Protein AF-X1CXN9-F1 (afdb_monomer_lite)

pLDDT: mean 95.53, std 4.29, range [67.31, 98.75]

Secondary structure (DSSP, 8-state):
--SS-HHHHHHHH-PPP--EEEEEE---EEESS--GGGSSEEE--SSGGG---EEE-EEEGGGSHHHHHHHH-SSHHHHHHHHHS-EEEEETTS-EEETTTTT-HHHHHHHHTTTTSPEEEE-TT--EEEE-----TTTS--S--HHHHHHHHHH-S------SS-IIIIIHHIIIIIHHHH----SEEEEEE-HHHHHHHTTPPPP-TTSPPPGGGTS--HHHHHHHHHHHHHHHHHHHHTTPEEEEEEE--TT--HHHHHHHHHHHHHTT-EEEEE-HHHHGGGG-

InterPro domains:
  IPR000559 Formate-tetrahydrofolate ligase, FTHFS [PF01268] (11-288)
  IPR027417 P-loop containing nucleoside triphosphate hydrolase [G3DSA:3.40.50.300] (107-288)
  IPR027417 P-loop containing nucleoside triphosphate hydrolase [SSF52540] (11-288)

Radius of gyration: 24.61 Å; chains: 1; bounding box: 61×43×67 Å

Organism: NCBI:txid412755

Sequence (288 aa):
ERNYNDEQLARLTKMRRLDIDPTRVEMGWIMDFCAQSLRNIIIGMGGRMDGFTMQSKFAIAVSSELMAMLSIVRDLADMRERMNNITVAFDKRGNPVTTGDLEVGGAMTAWMRNTINPTLMCTVEYQPVMVHAGPFANIAVGQSSIIADRIGLKMFDYHVTESGFGADIGFEKFWNVKCRYSGLKPHVSVLTTTIRALKMHGGGPKVVAGLPLPDSYAKEDLGLLEKGIPNMVHHINIIRTSGIKPVVCINSFHTDTKDEIAMVRKAAEAAGARCAVSTHWADGGDGA

Foldseek 3Di:
DLPDDPVRCCVPPVADDQQFDLAWFPDAAEDQDPDPVQQWDWFQPDDSVRDDTHIGGYDYPLQDVLLLQLAQAPDLVSQLVVLQAQFGGAHPVGHTDGVVSVVCSVVVSVVCVVLSDWDWDADPVRHIDTDHGAHDQPNHQAWGHLNRVVVDVVPDPDDDTFGPDACVGNVCSCLPPRCVSNVDDDQADEGEDELLQLLVQLVDDDDDPPDDDDVSSLADDPNSNVSSLVVVLVSCVSCVVSVHAYEYEHADDPSQDPVSQVVSQVSCVVSVHHYDYFPCVPVNPVRD

Structure (mmCIF, N/CA/C/O backbone):
data_AF-X1CXN9-F1
#
_entry.id   AF-X1CXN9-F1
#
loop_
_atom_site.group_PDB
_atom_site.id
_atom_site.type_symbol
_atom_site.label_atom_id
_atom_site.label_alt_id
_atom_site.label_comp_id
_atom_site.label_asym_id
_atom_site.label_entity_id
_atom_site.label_seq_id
_atom_site.pdbx_PDB_ins_code
_atom_site.Cartn_x
_atom_site.Cartn_y
_atom_site.Cartn_z
_atom_site.occupancy
_atom_site.B_iso_or_equiv
_atom_site.auth_seq_id
_atom_site.auth_comp_id
_atom_site.auth_asym_id
_atom_site.auth_atom_id
_atom_site.pdbx_PDB_model_num
ATOM 1 N N . GLU A 1 1 ? 23.105 4.645 -25.831 1.00 67.31 1 GLU A N 1
ATOM 2 C CA . GLU A 1 1 ? 24.525 4.847 -25.448 1.00 67.31 1 GLU A CA 1
ATOM 3 C C . GLU A 1 1 ? 25.277 5.612 -26.542 1.00 67.31 1 GLU A C 1
ATOM 5 O O . GLU A 1 1 ? 24.774 5.656 -27.657 1.00 67.31 1 GLU A O 1
ATOM 10 N N . ARG A 1 2 ? 26.427 6.243 -26.243 1.00 73.94 2 ARG A N 1
ATOM 11 C CA . ARG A 1 2 ? 27.292 6.936 -27.236 1.00 73.94 2 ARG A CA 1
ATOM 12 C C . ARG A 1 2 ? 28.422 6.053 -27.790 1.00 73.94 2 ARG A C 1
ATOM 14 O O . ARG A 1 2 ? 29.226 6.512 -28.603 1.00 73.94 2 ARG A O 1
ATOM 21 N N . ASN A 1 3 ? 28.501 4.816 -27.309 1.00 76.62 3 ASN A N 1
ATOM 22 C CA . ASN A 1 3 ? 29.653 3.937 -27.492 1.00 76.62 3 ASN A CA 1
ATOM 23 C C . ASN A 1 3 ? 29.710 3.336 -28.898 1.00 76.62 3 ASN A C 1
ATOM 25 O O . ASN A 1 3 ? 30.797 3.194 -29.453 1.00 76.62 3 ASN A O 1
ATOM 29 N N . TYR A 1 4 ? 28.547 3.056 -29.487 1.00 80.19 4 TYR A N 1
ATOM 30 C CA . TYR A 1 4 ? 28.417 2.466 -30.815 1.00 80.19 4 TYR A CA 1
ATOM 31 C C . TYR A 1 4 ? 27.623 3.394 -31.730 1.00 80.19 4 TYR A C 1
ATOM 33 O O . TYR A 1 4 ? 26.666 4.036 -31.294 1.00 80.19 4 TYR A O 1
ATOM 41 N N . ASN A 1 5 ? 28.025 3.468 -32.999 1.00 83.19 5 ASN A N 1
ATOM 42 C CA . ASN A 1 5 ? 27.171 4.046 -34.034 1.00 83.19 5 ASN A CA 1
ATOM 43 C C . ASN A 1 5 ? 26.103 3.025 -34.476 1.00 83.19 5 ASN A C 1
ATOM 45 O O . ASN A 1 5 ? 26.175 1.845 -34.122 1.00 83.19 5 ASN A O 1
ATOM 49 N N . ASP A 1 6 ? 25.110 3.475 -35.246 1.00 82.62 6 ASP A N 1
ATOM 50 C CA . ASP A 1 6 ? 23.983 2.621 -35.639 1.00 82.62 6 ASP A CA 1
ATOM 51 C C . ASP A 1 6 ? 24.437 1.402 -36.469 1.00 82.62 6 ASP A C 1
ATOM 53 O O . ASP A 1 6 ? 23.942 0.298 -36.253 1.00 82.62 6 ASP A O 1
ATOM 57 N N . GLU A 1 7 ? 25.434 1.560 -37.349 1.00 85.94 7 GLU A N 1
ATOM 58 C CA . GLU A 1 7 ? 26.003 0.453 -38.138 1.00 85.94 7 GLU A CA 1
ATOM 59 C C . GLU A 1 7 ? 26.666 -0.615 -37.254 1.00 85.94 7 GLU A C 1
ATOM 61 O O . GLU A 1 7 ? 26.466 -1.817 -37.444 1.00 85.94 7 GLU A O 1
ATOM 66 N N . GLN A 1 8 ? 27.454 -0.187 -36.265 1.00 85.25 8 GLN A N 1
ATOM 67 C CA . GLN A 1 8 ? 28.115 -1.073 -35.312 1.00 85.25 8 GLN A CA 1
ATOM 68 C C . GLN A 1 8 ? 27.094 -1.795 -34.440 1.00 85.25 8 GLN A C 1
ATOM 70 O O . GLN A 1 8 ? 27.214 -3.007 -34.263 1.00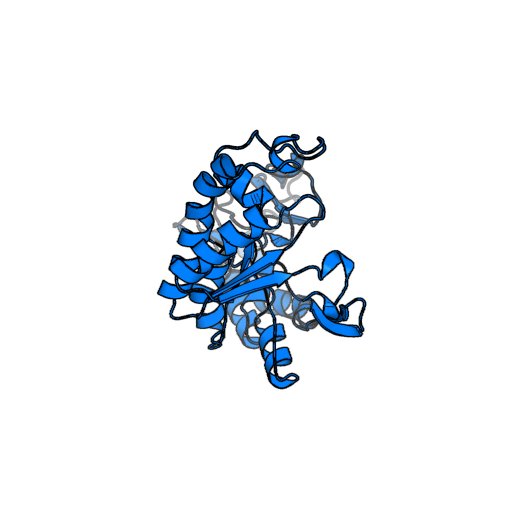 85.25 8 GLN A O 1
ATOM 75 N N . LEU A 1 9 ? 26.091 -1.078 -33.928 1.00 83.31 9 LEU A N 1
ATOM 76 C CA . LEU A 1 9 ? 25.037 -1.661 -33.105 1.00 83.31 9 LEU A CA 1
ATOM 77 C C . LEU A 1 9 ? 24.243 -2.704 -33.904 1.00 83.31 9 LEU A C 1
ATOM 79 O O . LEU A 1 9 ? 24.099 -3.837 -33.449 1.00 83.31 9 LEU A O 1
ATOM 83 N N . ALA A 1 10 ? 23.833 -2.368 -35.132 1.00 84.44 10 ALA A N 1
ATOM 84 C CA . ALA A 1 10 ? 23.132 -3.285 -36.029 1.00 84.44 10 ALA A CA 1
ATOM 85 C C . ALA A 1 10 ? 23.954 -4.551 -36.322 1.00 84.44 10 ALA A C 1
ATOM 87 O O . ALA A 1 10 ? 23.413 -5.657 -36.313 1.00 84.44 10 ALA A O 1
ATOM 88 N N . ARG A 1 11 ? 25.271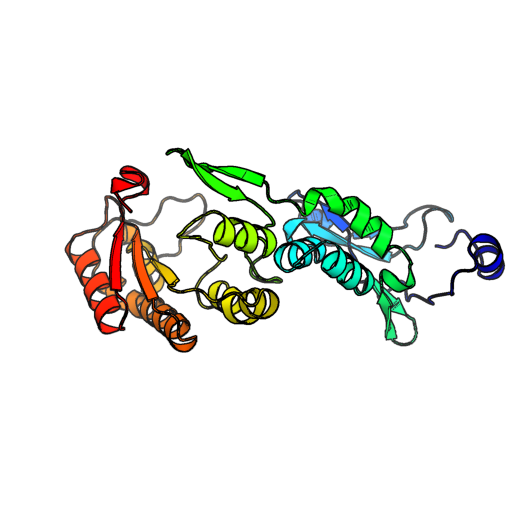 -4.415 -36.526 1.00 87.81 11 ARG A N 1
ATOM 89 C CA . ARG A 1 11 ? 26.170 -5.556 -36.748 1.00 87.81 11 ARG A CA 1
ATOM 90 C C . ARG A 1 11 ? 26.324 -6.443 -35.508 1.00 87.81 11 ARG A C 1
ATOM 92 O O . ARG A 1 11 ? 26.399 -7.660 -35.657 1.00 87.81 11 ARG A O 1
ATOM 99 N N . LEU A 1 12 ? 26.428 -5.848 -34.318 1.00 86.00 12 LEU A N 1
ATOM 100 C CA . LEU A 1 12 ? 26.708 -6.566 -33.069 1.00 86.00 12 LEU A CA 1
ATOM 101 C C . LEU A 1 12 ? 25.475 -7.270 -32.503 1.00 86.00 12 LEU A C 1
ATOM 103 O O . LEU A 1 12 ? 25.571 -8.425 -32.098 1.00 86.00 12 LEU A O 1
ATOM 107 N N . THR A 1 13 ? 24.335 -6.582 -32.459 1.00 82.56 13 THR A N 1
ATOM 108 C CA . THR A 1 13 ? 23.149 -7.069 -31.739 1.00 82.56 13 THR A CA 1
ATOM 109 C C . THR A 1 13 ? 22.037 -7.526 -32.672 1.00 82.56 13 THR A C 1
ATOM 111 O O . THR A 1 13 ? 21.205 -8.330 -32.266 1.00 82.56 13 THR A O 1
ATOM 114 N N . LYS A 1 14 ? 22.006 -7.025 -33.918 1.00 83.56 14 LYS A N 1
ATOM 115 C CA . LYS A 1 14 ? 20.875 -7.163 -34.857 1.00 83.56 14 LYS A CA 1
ATOM 116 C C . LYS A 1 14 ? 19.539 -6.647 -34.299 1.00 83.56 14 LYS A C 1
ATOM 118 O O . LYS A 1 14 ? 18.490 -6.932 -34.872 1.00 83.56 14 LYS A O 1
ATOM 123 N N . MET A 1 15 ? 19.567 -5.887 -33.204 1.00 81.31 15 MET A N 1
ATOM 124 C CA . MET A 1 15 ? 18.368 -5.342 -32.573 1.00 81.31 15 MET A CA 1
ATOM 125 C C . MET A 1 15 ? 17.845 -4.133 -33.346 1.00 81.31 15 MET A C 1
ATOM 127 O O . MET A 1 15 ? 18.597 -3.384 -33.976 1.00 81.31 15 MET A O 1
ATOM 131 N N . ARG A 1 16 ? 16.534 -3.909 -33.250 1.00 84.88 16 ARG A N 1
ATOM 132 C CA . ARG A 1 16 ? 15.880 -2.724 -33.808 1.00 84.88 16 ARG A CA 1
ATOM 133 C C . ARG A 1 16 ? 16.397 -1.454 -33.124 1.00 84.88 16 ARG A C 1
ATOM 135 O O . ARG A 1 16 ? 16.457 -1.375 -31.899 1.00 84.88 16 ARG A O 1
ATOM 142 N N . ARG A 1 17 ? 16.681 -0.412 -33.909 1.00 87.38 17 ARG A N 1
ATOM 143 C CA . ARG A 1 17 ? 16.965 0.930 -33.383 1.00 87.38 17 ARG A CA 1
ATOM 144 C C . ARG A 1 17 ? 15.682 1.565 -32.830 1.00 87.38 17 ARG A C 1
ATOM 146 O O . ARG A 1 17 ? 14.697 1.675 -33.548 1.00 87.38 17 ARG A O 1
ATOM 153 N N . LEU A 1 18 ? 15.700 1.978 -31.559 1.00 90.19 18 LEU A N 1
ATOM 154 C CA . LEU A 1 18 ? 14.504 2.464 -30.839 1.00 90.19 18 LEU A CA 1
ATOM 155 C C . LEU A 1 18 ? 14.335 3.993 -30.788 1.00 90.19 18 LEU A C 1
ATOM 157 O O . LEU A 1 18 ? 13.394 4.468 -30.172 1.00 90.19 18 LEU A O 1
ATOM 161 N N . ASP A 1 19 ? 15.270 4.766 -31.350 1.00 90.81 19 ASP A N 1
ATOM 162 C CA . ASP A 1 19 ? 15.235 6.241 -31.419 1.00 90.81 19 ASP A CA 1
ATOM 163 C C . ASP A 1 19 ? 14.733 6.987 -30.166 1.00 90.81 19 ASP A C 1
ATOM 165 O O . ASP A 1 19 ? 14.093 8.033 -30.272 1.00 90.81 19 ASP A O 1
ATOM 169 N N . ILE A 1 20 ? 15.084 6.474 -28.979 1.00 93.25 20 ILE A N 1
ATOM 170 C CA . ILE A 1 20 ? 14.750 7.068 -27.676 1.00 93.25 20 ILE A CA 1
ATOM 171 C C . ILE A 1 20 ? 15.173 8.541 -27.628 1.00 93.25 20 ILE A C 1
ATOM 173 O O . ILE A 1 20 ? 16.312 8.887 -27.968 1.00 93.25 20 ILE A O 1
ATOM 177 N N . ASP A 1 21 ? 14.260 9.396 -27.171 1.00 92.44 21 ASP A N 1
ATOM 178 C CA . ASP A 1 21 ? 14.563 10.776 -26.820 1.00 92.44 21 ASP A CA 1
ATOM 179 C C . ASP A 1 21 ? 15.206 10.814 -25.418 1.00 92.44 21 ASP A C 1
ATOM 181 O O . ASP A 1 21 ? 14.560 10.434 -24.437 1.00 92.44 21 ASP A O 1
ATOM 185 N N . PRO A 1 22 ? 16.469 11.266 -25.278 1.00 88.75 22 PRO A N 1
ATOM 186 C CA . PRO A 1 22 ? 17.159 11.299 -23.986 1.00 88.75 22 PRO A CA 1
ATOM 187 C C . PRO A 1 22 ? 16.522 12.260 -22.969 1.00 88.75 22 PRO A C 1
ATOM 189 O O . PRO A 1 22 ? 16.867 12.206 -21.793 1.00 88.75 22 PRO A O 1
ATOM 192 N N . THR A 1 23 ? 15.606 13.135 -23.395 1.00 92.19 23 THR A N 1
ATOM 193 C CA . THR A 1 23 ? 14.847 14.029 -22.507 1.00 92.19 23 THR A CA 1
ATOM 194 C C . THR A 1 23 ? 13.522 13.430 -22.033 1.00 92.19 23 THR A C 1
ATOM 196 O O . THR A 1 23 ? 12.854 14.025 -21.191 1.00 92.19 23 THR A O 1
ATOM 199 N N . ARG A 1 24 ? 13.142 12.246 -22.537 1.00 95.00 24 ARG A N 1
ATOM 200 C CA . ARG A 1 24 ? 11.860 11.579 -22.252 1.00 95.00 24 ARG A CA 1
ATOM 201 C C . ARG A 1 24 ? 12.041 10.147 -21.741 1.00 95.00 24 ARG A C 1
ATOM 203 O O . ARG A 1 24 ? 11.313 9.237 -22.139 1.00 95.00 24 ARG A O 1
ATOM 210 N N . VAL A 1 25 ? 13.035 9.942 -20.879 1.00 95.44 25 VAL A N 1
ATOM 211 C CA . VAL A 1 25 ? 13.245 8.678 -20.160 1.00 95.44 25 VAL A CA 1
ATOM 212 C C . VAL A 1 25 ? 12.472 8.728 -18.844 1.00 95.44 25 VAL A C 1
ATOM 214 O O . VAL A 1 25 ? 12.764 9.550 -17.978 1.00 95.44 25 VAL A O 1
ATOM 217 N N . GLU A 1 26 ? 11.484 7.847 -18.692 1.00 94.50 26 GLU A N 1
ATOM 218 C CA . GLU A 1 26 ? 10.615 7.820 -17.510 1.00 94.50 26 GLU A CA 1
ATOM 219 C C . GLU A 1 26 ? 11.150 6.911 -16.406 1.00 94.50 26 GLU A C 1
ATOM 221 O O . GLU A 1 26 ? 10.995 7.215 -15.216 1.00 94.50 26 GLU A O 1
ATOM 226 N N . MET A 1 27 ? 11.800 5.814 -16.806 1.00 94.81 27 MET A N 1
ATOM 227 C CA . MET A 1 27 ? 12.398 4.841 -15.901 1.00 94.81 27 MET A CA 1
ATOM 228 C C . MET A 1 27 ? 13.508 5.505 -15.078 1.00 94.81 27 MET A C 1
ATOM 230 O O . MET A 1 27 ? 14.500 5.999 -15.614 1.00 94.81 27 MET A O 1
ATOM 234 N N . GLY A 1 28 ? 13.331 5.513 -13.759 1.00 94.88 28 GLY A N 1
ATOM 235 C CA . GLY A 1 28 ? 14.344 5.951 -12.805 1.00 94.88 28 GLY A CA 1
ATOM 236 C C . GLY A 1 28 ? 15.079 4.780 -12.161 1.00 94.88 28 GLY A C 1
ATOM 237 O O . GLY A 1 28 ? 14.922 3.617 -12.535 1.00 94.88 28 GLY A O 1
ATOM 238 N N . TRP A 1 29 ? 15.845 5.106 -11.132 1.00 96.56 29 TRP A N 1
ATOM 239 C CA . TRP A 1 29 ? 16.534 4.144 -10.284 1.00 96.56 29 TRP A CA 1
ATOM 240 C C . TRP A 1 29 ? 15.729 3.879 -9.016 1.00 96.56 29 TRP A C 1
ATOM 242 O O . TRP A 1 29 ? 14.924 4.710 -8.587 1.00 96.56 29 TRP A O 1
ATOM 252 N N . ILE A 1 30 ? 15.975 2.736 -8.382 1.00 96.31 30 ILE A N 1
ATOM 253 C CA . ILE A 1 30 ? 15.360 2.398 -7.100 1.00 96.31 30 ILE A CA 1
ATOM 254 C C . ILE A 1 30 ? 16.418 2.120 -6.041 1.00 96.31 30 ILE A C 1
ATOM 256 O O . ILE A 1 30 ? 17.467 1.548 -6.325 1.00 96.31 30 ILE A O 1
ATOM 260 N N . MET A 1 31 ? 16.124 2.515 -4.810 1.00 96.62 31 MET A N 1
ATOM 261 C CA . MET A 1 31 ? 16.913 2.161 -3.636 1.00 96.62 31 MET A CA 1
ATOM 262 C C . MET A 1 31 ? 15.986 2.113 -2.429 1.00 96.62 31 MET A C 1
ATOM 264 O O . MET A 1 31 ? 15.150 2.997 -2.262 1.00 96.62 31 MET A O 1
ATOM 268 N N . ASP A 1 32 ? 16.128 1.108 -1.572 1.00 96.81 32 ASP A N 1
ATOM 269 C CA . ASP A 1 32 ? 15.347 1.039 -0.337 1.00 96.81 32 ASP A CA 1
ATOM 270 C C . ASP A 1 32 ? 16.041 1.801 0.798 1.00 96.81 32 ASP A C 1
ATOM 272 O O . ASP A 1 32 ? 16.550 1.235 1.762 1.00 96.81 32 ASP A O 1
ATOM 276 N N . PHE A 1 33 ? 16.168 3.115 0.610 1.00 96.69 33 PHE A N 1
ATOM 277 C CA . PHE A 1 33 ? 16.802 4.006 1.572 1.00 96.69 33 PHE A CA 1
ATOM 278 C C . PHE A 1 33 ? 16.265 5.434 1.430 1.00 96.69 33 PHE A C 1
ATOM 280 O O . PHE A 1 33 ? 16.090 5.956 0.325 1.00 96.69 33 PHE A O 1
ATOM 287 N N . CYS A 1 34 ? 16.031 6.097 2.561 1.00 96.19 34 CYS A N 1
ATOM 288 C CA . CYS A 1 34 ? 15.505 7.458 2.606 1.00 96.19 34 CYS A CA 1
ATOM 289 C C . CYS A 1 34 ? 16.590 8.502 2.283 1.00 96.19 34 CYS A C 1
ATOM 291 O O . CYS A 1 34 ? 17.155 9.120 3.182 1.00 96.19 34 CYS A O 1
ATOM 293 N N . ALA A 1 35 ? 16.838 8.753 0.994 1.00 95.94 35 ALA A N 1
ATOM 294 C CA . ALA A 1 35 ? 17.770 9.781 0.517 1.00 95.94 35 ALA A CA 1
ATOM 295 C C . ALA A 1 35 ? 17.062 10.852 -0.331 1.00 95.94 35 ALA A C 1
ATOM 297 O O . ALA A 1 35 ? 16.917 10.731 -1.546 1.00 95.94 35 ALA A O 1
ATOM 298 N N . GLN A 1 36 ? 16.637 11.942 0.311 1.00 96.50 36 GLN A N 1
ATOM 299 C CA . GLN A 1 36 ? 15.915 13.043 -0.349 1.00 96.50 36 GLN A CA 1
ATOM 300 C C . GLN A 1 36 ? 16.764 13.760 -1.412 1.00 96.50 36 GLN A C 1
ATOM 302 O O . GLN A 1 36 ? 16.218 14.237 -2.407 1.00 96.50 36 GLN A O 1
ATOM 307 N N . SER A 1 37 ? 18.086 13.797 -1.224 1.00 97.38 37 SER A N 1
ATOM 308 C CA . SER A 1 37 ? 19.050 14.405 -2.148 1.00 97.38 37 SER A CA 1
ATOM 309 C C . SER A 1 37 ? 19.144 13.696 -3.503 1.00 97.38 37 SER A C 1
ATOM 311 O O . SER A 1 37 ? 19.607 14.307 -4.458 1.00 97.38 37 SER A O 1
ATOM 313 N N . LEU A 1 38 ? 18.673 12.446 -3.620 1.00 97.69 38 LEU A N 1
ATOM 314 C CA . LEU A 1 38 ? 18.711 11.674 -4.871 1.00 97.69 38 LEU A CA 1
ATOM 315 C C . LEU A 1 38 ? 17.423 11.777 -5.704 1.00 97.69 38 LEU A C 1
ATOM 317 O O . LEU A 1 38 ? 17.307 11.135 -6.748 1.00 97.69 38 LEU A O 1
ATOM 321 N N . ARG A 1 39 ? 16.446 12.587 -5.271 1.00 97.38 39 ARG A N 1
ATOM 322 C CA . ARG A 1 39 ? 15.182 12.777 -6.006 1.00 97.38 39 ARG A CA 1
ATOM 323 C C . ARG A 1 39 ? 15.398 13.322 -7.417 1.00 97.38 39 ARG A C 1
ATOM 325 O O . ARG A 1 39 ? 14.687 12.914 -8.324 1.00 97.38 39 ARG A O 1
ATOM 332 N N . ASN A 1 40 ? 16.376 14.211 -7.589 1.00 97.44 40 ASN A N 1
ATOM 333 C CA . ASN A 1 40 ? 16.755 14.779 -8.878 1.00 97.44 40 ASN A CA 1
ATOM 334 C C . ASN A 1 40 ? 18.274 14.709 -9.009 1.00 97.44 40 ASN A C 1
ATOM 336 O O . ASN A 1 40 ? 18.987 15.303 -8.201 1.00 97.44 40 ASN A O 1
ATOM 340 N N . ILE A 1 41 ? 18.761 13.991 -10.015 1.00 97.06 41 ILE A N 1
ATOM 341 C CA . ILE A 1 41 ? 20.191 13.825 -10.279 1.00 97.06 41 ILE A CA 1
ATOM 342 C C . ILE A 1 41 ? 20.496 14.074 -11.755 1.00 97.06 41 ILE A C 1
ATOM 344 O O . ILE A 1 41 ? 19.606 14.029 -12.605 1.00 97.06 41 ILE A O 1
ATOM 348 N N . ILE A 1 42 ? 21.774 14.286 -12.061 1.00 96.19 42 ILE A N 1
ATOM 349 C CA . ILE A 1 42 ? 22.301 14.234 -13.425 1.00 96.19 42 ILE A CA 1
ATOM 350 C C . ILE A 1 42 ? 23.165 12.980 -13.542 1.00 96.19 42 ILE A C 1
ATOM 352 O O . ILE A 1 42 ? 24.058 12.767 -12.722 1.00 96.19 42 ILE A O 1
ATOM 356 N N . ILE A 1 43 ? 22.896 12.153 -14.551 1.00 94.62 43 ILE A N 1
ATOM 357 C CA . ILE A 1 43 ? 23.697 10.965 -14.881 1.00 94.62 43 ILE A CA 1
ATOM 358 C C . ILE A 1 43 ? 24.474 11.189 -16.176 1.00 94.62 43 ILE A C 1
ATOM 360 O O . ILE A 1 43 ? 24.210 12.148 -16.899 1.00 94.62 43 ILE A O 1
ATOM 364 N N . GLY A 1 44 ? 25.426 10.302 -16.471 1.00 92.00 44 GLY A N 1
ATOM 365 C CA . GLY A 1 44 ? 26.223 10.361 -17.698 1.00 92.00 44 GLY A CA 1
ATOM 366 C C . GLY A 1 44 ? 27.106 11.604 -17.786 1.00 92.00 44 GLY A C 1
ATOM 367 O O . GLY A 1 44 ? 27.275 12.181 -18.860 1.00 92.00 44 GLY A O 1
ATOM 368 N N . MET A 1 45 ? 27.611 12.058 -16.637 1.00 92.75 45 MET A N 1
ATOM 369 C CA . MET A 1 45 ? 28.696 13.033 -16.562 1.00 92.75 45 MET A CA 1
ATOM 370 C C . MET A 1 45 ? 30.030 12.297 -16.716 1.00 92.75 45 MET A C 1
ATOM 372 O O . MET A 1 45 ? 30.171 11.197 -16.189 1.00 92.75 45 MET A O 1
ATOM 376 N N . GLY A 1 46 ? 31.002 12.909 -17.393 1.00 91.44 46 GLY A N 1
ATOM 377 C CA . GLY A 1 46 ? 32.328 12.324 -17.596 1.00 91.44 46 GLY A CA 1
ATOM 378 C C . GLY A 1 46 ? 32.784 12.382 -19.051 1.00 91.44 46 GLY A C 1
ATOM 379 O O . GLY A 1 46 ? 32.545 13.365 -19.756 1.00 91.44 46 GLY A O 1
ATOM 380 N N . GLY A 1 47 ? 33.485 11.338 -19.483 1.00 89.56 47 GLY A N 1
ATOM 381 C CA . GLY A 1 47 ? 34.002 11.178 -20.833 1.00 89.56 47 GLY A CA 1
ATOM 382 C C . GLY A 1 47 ? 32.996 10.559 -21.807 1.00 89.56 47 GLY A C 1
ATOM 383 O O . GLY A 1 47 ? 31.839 10.286 -21.498 1.00 89.56 47 GLY A O 1
ATOM 384 N N . ARG A 1 48 ? 33.460 10.297 -23.034 1.00 84.50 48 ARG A N 1
ATOM 385 C CA . ARG A 1 48 ? 32.625 9.761 -24.127 1.00 84.50 48 ARG A CA 1
ATOM 386 C C . ARG A 1 48 ? 31.962 8.414 -23.798 1.00 84.50 48 ARG A C 1
ATOM 388 O O . ARG A 1 48 ? 30.884 8.150 -24.326 1.00 84.50 48 ARG A O 1
ATOM 395 N N . MET A 1 49 ? 32.603 7.592 -22.965 1.00 88.31 49 MET A N 1
ATOM 396 C CA . MET A 1 49 ? 32.145 6.239 -22.624 1.00 88.31 49 MET A CA 1
ATOM 397 C C . MET A 1 49 ? 31.133 6.198 -21.468 1.00 88.31 49 MET A C 1
ATOM 399 O O . MET A 1 49 ? 30.534 5.151 -21.235 1.00 88.31 49 MET A O 1
ATOM 403 N N . ASP A 1 50 ? 30.887 7.328 -20.794 1.00 88.62 50 ASP A N 1
ATOM 404 C CA . ASP A 1 50 ? 29.998 7.416 -19.623 1.00 88.62 50 ASP A CA 1
ATOM 405 C C . ASP A 1 50 ? 28.522 7.650 -20.003 1.00 88.62 50 ASP A C 1
ATOM 407 O O . ASP A 1 50 ? 27.654 7.822 -19.149 1.00 88.62 50 ASP A O 1
ATOM 411 N N . GLY A 1 51 ? 28.202 7.625 -21.302 1.00 87.81 51 GLY A N 1
ATOM 412 C CA . GLY A 1 51 ? 26.835 7.717 -21.812 1.00 87.81 51 GLY A CA 1
ATOM 413 C C . GLY A 1 51 ? 26.389 9.135 -22.182 1.00 87.81 51 GLY A C 1
ATOM 414 O O . GLY A 1 51 ? 27.175 9.962 -22.639 1.00 87.81 51 GLY A O 1
ATOM 415 N N . PHE A 1 52 ? 25.080 9.385 -22.095 1.00 88.38 52 PHE A N 1
ATOM 416 C CA . PHE A 1 52 ? 24.486 10.695 -22.372 1.00 88.38 52 PHE A CA 1
ATOM 417 C C . PHE A 1 52 ? 24.233 11.432 -21.064 1.00 88.38 52 PHE A C 1
ATOM 419 O O . PHE A 1 52 ? 23.593 10.884 -20.169 1.00 88.38 52 PHE A O 1
ATOM 426 N N . THR A 1 53 ? 24.674 12.686 -20.990 1.00 92.19 53 THR A N 1
ATOM 427 C CA . THR A 1 53 ? 24.328 13.564 -19.876 1.00 92.19 53 THR A CA 1
ATOM 428 C C . THR A 1 53 ? 22.835 13.875 -19.908 1.00 92.19 53 THR A C 1
ATOM 430 O O . THR A 1 53 ? 22.353 14.462 -20.878 1.00 92.19 53 THR A O 1
ATOM 433 N N . MET A 1 54 ? 22.101 13.468 -18.872 1.00 93.06 54 MET A N 1
ATOM 434 C CA . MET A 1 54 ? 20.650 13.662 -18.784 1.00 93.06 54 MET A CA 1
ATOM 435 C C . MET A 1 54 ? 20.168 13.755 -17.335 1.00 93.06 54 MET A C 1
ATOM 437 O O . MET A 1 54 ? 20.834 13.278 -16.411 1.00 93.06 54 MET A O 1
ATOM 441 N N . GLN A 1 55 ? 18.995 14.362 -17.147 1.00 95.19 55 GLN A N 1
ATOM 442 C CA . GLN A 1 55 ? 18.285 14.336 -15.870 1.00 95.19 55 GLN A CA 1
ATOM 443 C C . GLN A 1 55 ? 17.784 12.921 -15.567 1.00 95.19 55 GLN A C 1
ATOM 445 O O . GLN A 1 55 ? 17.362 12.191 -16.459 1.00 95.19 55 GLN A O 1
ATOM 450 N N . SER A 1 56 ? 17.838 12.533 -14.297 1.00 96.12 56 SER A N 1
ATOM 451 C CA . SER A 1 56 ? 17.333 11.252 -13.807 1.00 96.12 56 SER A CA 1
ATOM 452 C C . SER A 1 56 ? 16.878 11.384 -12.348 1.00 96.12 56 SER A C 1
ATOM 454 O O . SER A 1 56 ? 16.945 12.464 -11.754 1.00 96.12 56 SER A O 1
ATOM 456 N N . LYS A 1 57 ? 16.381 10.291 -11.765 1.00 96.75 57 LYS A N 1
ATOM 457 C CA . LYS A 1 57 ? 15.729 10.273 -10.448 1.00 96.75 57 LYS A CA 1
ATOM 458 C C . LYS A 1 57 ? 15.910 8.928 -9.750 1.00 96.75 57 LYS A C 1
ATOM 460 O O . LYS A 1 57 ? 15.893 7.891 -10.413 1.00 96.75 57 LYS A O 1
ATOM 465 N N . PHE A 1 58 ? 16.030 8.945 -8.425 1.00 97.94 58 PHE A N 1
ATOM 466 C CA . PHE A 1 58 ? 15.820 7.766 -7.582 1.00 97.94 58 PHE A CA 1
ATOM 467 C C . PHE A 1 58 ? 14.442 7.810 -6.925 1.00 97.94 58 PHE A C 1
ATOM 469 O O . PHE A 1 58 ? 13.953 8.874 -6.537 1.00 97.94 58 PHE A O 1
ATOM 476 N N . ALA A 1 59 ? 13.859 6.633 -6.733 1.00 96.56 59 ALA A N 1
ATOM 477 C CA . ALA A 1 59 ? 12.665 6.433 -5.931 1.00 96.56 59 ALA A CA 1
ATOM 478 C C . ALA A 1 59 ? 12.892 5.329 -4.884 1.00 96.56 59 ALA A C 1
ATOM 480 O O . ALA A 1 59 ? 13.784 4.488 -5.024 1.00 96.56 59 ALA A O 1
ATOM 481 N N . ILE A 1 60 ? 12.085 5.330 -3.822 1.00 97.44 60 ILE A N 1
ATOM 482 C CA . ILE A 1 60 ? 12.127 4.261 -2.817 1.00 97.44 60 ILE A CA 1
ATOM 483 C C . ILE A 1 60 ? 11.613 2.951 -3.427 1.00 97.44 60 ILE A C 1
ATOM 485 O O . ILE A 1 60 ? 10.662 2.980 -4.208 1.00 97.44 60 ILE A O 1
ATOM 489 N N . ALA A 1 61 ? 12.204 1.801 -3.099 1.00 96.31 61 ALA A N 1
ATOM 490 C CA . ALA A 1 61 ? 11.920 0.536 -3.793 1.00 96.31 61 ALA A CA 1
ATOM 491 C C . ALA A 1 61 ? 10.423 0.159 -3.843 1.00 96.31 61 ALA A C 1
ATOM 493 O O . ALA A 1 61 ? 9.927 -0.258 -4.890 1.00 96.31 61 ALA A O 1
ATOM 494 N N . VAL A 1 62 ? 9.675 0.396 -2.760 1.00 96.06 62 VAL A N 1
ATOM 495 C CA . VAL A 1 62 ? 8.222 0.129 -2.677 1.00 96.06 62 VAL A CA 1
ATOM 496 C C . VAL A 1 62 ? 7.357 0.981 -3.617 1.00 96.06 62 VAL A C 1
ATOM 498 O O . VAL A 1 62 ? 6.193 0.661 -3.853 1.00 96.06 62 VAL A O 1
ATOM 501 N N . SER A 1 63 ? 7.918 2.057 -4.177 1.00 96.00 63 SER A N 1
ATOM 502 C CA . SER A 1 63 ? 7.256 2.901 -5.180 1.00 96.00 63 SER A CA 1
ATOM 503 C C . SER A 1 63 ? 7.450 2.411 -6.619 1.00 96.00 63 SER A C 1
ATOM 505 O O . SER A 1 63 ? 6.852 2.964 -7.538 1.00 96.00 63 SER A O 1
ATOM 507 N N . SER A 1 64 ? 8.278 1.381 -6.823 1.00 96.06 64 SER A N 1
ATOM 508 C CA . SER A 1 64 ? 8.525 0.797 -8.139 1.00 96.06 64 SER A CA 1
ATOM 509 C C . SER A 1 64 ? 7.260 0.172 -8.724 1.00 96.06 64 SER A C 1
ATOM 511 O O . SER A 1 64 ? 6.527 -0.537 -8.029 1.00 96.06 64 SER A O 1
ATOM 513 N N . GLU A 1 65 ? 7.062 0.327 -10.034 1.00 96.06 65 GLU A N 1
ATOM 514 C CA . GLU A 1 65 ? 6.020 -0.398 -10.764 1.00 96.06 65 GLU A CA 1
ATOM 515 C C . GLU A 1 65 ? 6.174 -1.917 -10.599 1.00 96.06 65 GLU A C 1
ATOM 517 O O . GLU A 1 65 ? 5.176 -2.625 -10.507 1.00 96.06 65 GLU A O 1
ATOM 522 N N . LEU A 1 66 ? 7.406 -2.429 -10.459 1.00 96.50 66 LEU A N 1
ATOM 523 C CA . LEU A 1 66 ? 7.670 -3.853 -10.218 1.00 96.50 66 LEU A CA 1
ATOM 524 C C . LEU A 1 66 ? 7.038 -4.334 -8.904 1.00 96.50 66 LEU A C 1
ATOM 526 O O . LEU A 1 66 ? 6.521 -5.449 -8.854 1.00 96.50 66 LEU A O 1
ATOM 530 N N . MET A 1 67 ? 7.025 -3.495 -7.862 1.00 97.50 67 MET A N 1
ATOM 531 C CA . MET A 1 67 ? 6.355 -3.808 -6.596 1.00 97.50 67 MET A CA 1
ATOM 532 C C . MET A 1 67 ? 4.830 -3.818 -6.765 1.00 97.50 67 MET A C 1
ATOM 534 O O . MET A 1 67 ? 4.149 -4.714 -6.263 1.00 97.50 67 MET A O 1
ATOM 538 N N . ALA A 1 68 ? 4.289 -2.853 -7.515 1.00 96.38 68 ALA A N 1
ATOM 539 C CA . ALA A 1 68 ? 2.868 -2.827 -7.851 1.00 96.38 68 ALA A CA 1
ATOM 540 C C . ALA A 1 68 ? 2.464 -4.073 -8.656 1.00 96.38 68 ALA A C 1
ATOM 542 O O . ALA A 1 68 ? 1.502 -4.742 -8.288 1.00 96.38 68 ALA A O 1
ATOM 543 N N . MET A 1 69 ? 3.235 -4.452 -9.679 1.00 96.75 69 MET A N 1
ATOM 544 C CA . MET A 1 69 ? 3.025 -5.682 -10.445 1.00 96.75 69 MET A CA 1
ATOM 545 C C . MET A 1 69 ? 3.073 -6.921 -9.553 1.00 96.75 69 MET A C 1
ATOM 547 O O . MET A 1 69 ? 2.141 -7.719 -9.601 1.00 96.75 69 MET A O 1
ATOM 551 N N . LEU A 1 70 ? 4.090 -7.063 -8.694 1.00 97.94 70 LEU A N 1
ATOM 552 C CA . LEU A 1 70 ? 4.207 -8.193 -7.763 1.00 97.94 70 LEU A CA 1
ATOM 553 C C . LEU A 1 70 ? 2.951 -8.362 -6.891 1.00 97.94 70 LEU A C 1
ATOM 555 O O . LEU A 1 70 ? 2.543 -9.485 -6.599 1.00 97.94 70 LEU A O 1
ATOM 559 N N . SER A 1 71 ? 2.304 -7.257 -6.509 1.00 97.56 71 SER A N 1
ATOM 560 C CA . SER A 1 71 ? 1.084 -7.312 -5.702 1.00 97.56 71 SER A CA 1
ATOM 561 C C . SER A 1 71 ? -0.164 -7.803 -6.460 1.00 97.56 71 SER A C 1
ATOM 563 O O . SER A 1 71 ? -1.097 -8.306 -5.834 1.00 97.56 71 SER A O 1
ATOM 565 N N . ILE A 1 72 ? -0.195 -7.707 -7.797 1.00 97.31 72 ILE A N 1
ATOM 566 C CA . ILE A 1 72 ? -1.392 -8.000 -8.613 1.00 97.31 72 ILE A CA 1
ATOM 567 C C . ILE A 1 72 ? -1.217 -9.115 -9.655 1.00 97.31 72 ILE A C 1
ATOM 569 O O . ILE A 1 72 ? -2.175 -9.464 -10.343 1.00 97.31 72 ILE A O 1
ATOM 573 N N . VAL A 1 73 ? -0.020 -9.671 -9.815 1.00 97.62 73 VAL A N 1
ATOM 574 C CA . VAL A 1 73 ? 0.191 -10.821 -10.704 1.00 97.62 73 VAL A CA 1
ATOM 575 C C . VAL A 1 73 ? -0.427 -12.084 -10.121 1.00 97.62 73 VAL A C 1
ATOM 577 O O . VAL A 1 73 ? -0.507 -12.265 -8.904 1.00 97.62 73 VAL A O 1
ATOM 580 N N . ARG A 1 74 ? -0.856 -12.983 -11.004 1.00 96.62 74 ARG A N 1
ATOM 581 C CA . ARG A 1 74 ? -1.462 -14.267 -10.623 1.00 96.62 74 ARG A CA 1
ATOM 582 C C . ARG A 1 74 ? -0.477 -15.429 -10.638 1.00 96.62 74 ARG A C 1
ATOM 584 O O . ARG A 1 74 ? -0.708 -16.403 -9.925 1.00 96.62 74 ARG A O 1
ATOM 591 N N . ASP A 1 75 ? 0.569 -15.324 -11.449 1.00 96.56 75 ASP A N 1
ATOM 592 C CA . ASP A 1 75 ? 1.616 -16.322 -11.653 1.00 96.56 75 ASP A CA 1
ATOM 593 C C . ASP A 1 75 ? 2.806 -15.702 -12.415 1.00 96.56 75 ASP A C 1
ATOM 595 O O . ASP A 1 75 ? 2.824 -14.508 -12.733 1.00 96.56 75 ASP A O 1
ATOM 599 N N . LEU A 1 76 ? 3.833 -16.513 -12.683 1.00 96.56 76 LEU A N 1
ATOM 600 C CA . LEU A 1 76 ? 5.060 -16.064 -13.341 1.00 96.56 76 LEU A CA 1
ATOM 601 C C . LEU A 1 76 ? 4.852 -15.715 -14.827 1.00 96.56 76 LEU A C 1
ATOM 603 O O . LEU A 1 76 ? 5.594 -14.893 -15.362 1.00 96.56 76 LEU A O 1
ATOM 607 N N . ALA A 1 77 ? 3.860 -16.314 -15.497 1.00 97.06 77 ALA A N 1
ATOM 608 C CA . ALA A 1 77 ? 3.561 -16.007 -16.894 1.00 97.06 77 ALA A CA 1
ATOM 609 C C . ALA A 1 77 ? 2.900 -14.624 -17.016 1.00 97.06 77 ALA A C 1
ATOM 611 O O . ALA A 1 77 ? 3.354 -13.811 -17.819 1.00 97.06 77 ALA A O 1
ATOM 612 N N . ASP A 1 78 ? 1.927 -14.327 -16.148 1.00 97.38 78 ASP A N 1
ATOM 613 C CA . ASP A 1 78 ? 1.310 -12.999 -15.994 1.00 97.38 78 ASP A CA 1
ATOM 614 C C . ASP A 1 78 ? 2.368 -11.936 -15.641 1.00 97.38 78 ASP A C 1
ATOM 616 O O . ASP A 1 78 ? 2.417 -10.861 -16.240 1.00 97.38 78 ASP A O 1
ATOM 620 N N . MET A 1 79 ? 3.298 -12.262 -14.732 1.00 97.38 79 MET A N 1
ATOM 621 C CA . MET A 1 79 ? 4.426 -11.377 -14.429 1.00 97.38 79 MET A CA 1
ATOM 622 C C . MET A 1 79 ? 5.280 -11.101 -15.670 1.00 97.38 79 MET A C 1
ATOM 624 O O . MET A 1 79 ? 5.577 -9.941 -15.939 1.00 97.38 79 MET A O 1
ATOM 628 N N . ARG A 1 80 ? 5.646 -12.126 -16.450 1.00 97.44 80 ARG A N 1
ATOM 629 C CA . ARG A 1 80 ? 6.462 -11.952 -17.661 1.00 97.44 80 ARG A CA 1
ATOM 630 C C . ARG A 1 80 ? 5.790 -11.074 -18.705 1.00 97.44 80 ARG A C 1
ATOM 632 O O . ARG A 1 80 ? 6.453 -10.235 -19.309 1.00 97.44 80 ARG A O 1
ATOM 639 N N . GLU A 1 81 ? 4.496 -11.276 -18.926 1.00 97.88 81 GLU A N 1
ATOM 640 C CA . GLU A 1 81 ? 3.721 -10.477 -19.871 1.00 97.88 81 GLU A CA 1
ATOM 641 C C . GLU A 1 81 ? 3.738 -8.999 -19.469 1.00 97.88 81 GLU A C 1
ATOM 643 O O . GLU A 1 81 ? 4.097 -8.139 -20.272 1.00 97.88 81 GLU A O 1
ATOM 648 N N . ARG A 1 82 ? 3.461 -8.699 -18.196 1.00 97.50 82 ARG A N 1
ATOM 649 C CA . ARG A 1 82 ? 3.500 -7.325 -17.675 1.00 97.50 82 ARG A CA 1
ATOM 650 C C . ARG A 1 82 ? 4.901 -6.727 -17.711 1.00 97.50 82 ARG A C 1
ATOM 652 O O . ARG A 1 82 ? 5.052 -5.578 -18.108 1.00 97.50 82 ARG A O 1
ATOM 659 N N . MET A 1 83 ? 5.924 -7.522 -17.396 1.00 97.69 83 MET A N 1
ATOM 660 C CA . MET A 1 83 ? 7.325 -7.108 -17.474 1.00 97.69 83 MET A CA 1
ATOM 661 C C . MET A 1 83 ? 7.764 -6.733 -18.884 1.00 97.69 83 MET A C 1
ATOM 663 O O . MET A 1 83 ? 8.756 -6.030 -18.982 1.00 97.69 83 MET A O 1
ATOM 667 N N . ASN A 1 84 ? 7.085 -7.164 -19.954 1.00 98.00 84 ASN A N 1
ATOM 668 C CA . ASN A 1 84 ? 7.360 -6.717 -21.329 1.00 98.00 84 ASN A CA 1
ATOM 669 C C . ASN A 1 84 ? 6.659 -5.396 -21.689 1.00 98.00 84 ASN A C 1
ATOM 671 O O . ASN A 1 84 ? 7.030 -4.758 -22.671 1.00 98.00 84 ASN A O 1
ATOM 675 N N . ASN A 1 85 ? 5.649 -4.993 -20.918 1.00 97.81 85 ASN A N 1
ATOM 676 C CA . ASN A 1 85 ? 4.779 -3.859 -21.230 1.00 97.81 85 ASN A CA 1
ATOM 677 C C . ASN A 1 85 ? 5.118 -2.594 -20.425 1.00 97.81 85 ASN A C 1
ATOM 679 O O . ASN A 1 85 ? 4.460 -1.568 -20.590 1.00 97.81 85 ASN A O 1
ATOM 683 N N . ILE A 1 86 ? 6.148 -2.647 -19.577 1.00 97.81 86 ILE A N 1
ATOM 684 C CA . ILE A 1 86 ? 6.632 -1.488 -18.822 1.00 97.81 86 ILE A CA 1
ATOM 685 C C . ILE A 1 86 ? 7.166 -0.462 -19.812 1.00 97.81 86 ILE A C 1
ATOM 687 O O . ILE A 1 86 ? 8.100 -0.748 -20.562 1.00 97.81 86 ILE A O 1
ATOM 691 N N . THR A 1 87 ? 6.598 0.741 -19.800 1.00 97.88 87 THR A N 1
ATOM 692 C CA . THR A 1 87 ? 7.107 1.857 -20.603 1.00 97.88 87 THR A CA 1
ATOM 693 C C . THR A 1 87 ? 8.332 2.446 -19.916 1.00 97.88 87 THR A C 1
ATOM 695 O O . THR A 1 87 ? 8.244 2.923 -18.788 1.00 97.88 87 THR A O 1
ATOM 698 N N . VAL A 1 88 ? 9.479 2.432 -20.595 1.00 97.12 88 VAL A N 1
ATOM 699 C CA . VAL A 1 88 ? 10.739 2.946 -20.035 1.00 97.12 88 VAL A CA 1
ATOM 700 C C . VAL A 1 88 ? 11.060 4.364 -20.499 1.00 97.12 88 VAL A C 1
ATOM 702 O O . VAL A 1 88 ? 11.721 5.117 -19.781 1.00 97.12 88 VAL A O 1
ATOM 705 N N . ALA A 1 89 ? 10.615 4.730 -21.700 1.00 97.19 89 ALA A N 1
ATOM 706 C CA . ALA A 1 89 ? 10.897 6.007 -22.339 1.00 97.19 89 ALA A CA 1
ATOM 707 C C . ALA A 1 89 ? 9.922 6.261 -23.497 1.00 97.19 89 ALA A C 1
ATOM 709 O O . ALA A 1 89 ? 9.133 5.389 -23.862 1.00 97.19 89 ALA A O 1
ATOM 710 N N . PHE A 1 90 ? 10.033 7.435 -24.113 1.00 97.88 90 PHE A N 1
ATOM 711 C CA . PHE A 1 90 ? 9.397 7.744 -25.390 1.00 97.88 90 PHE A CA 1
ATOM 712 C C . PHE A 1 90 ? 10.447 7.970 -26.482 1.00 97.88 90 PHE A C 1
ATOM 714 O O . PHE A 1 90 ? 11.520 8.528 -26.234 1.00 97.88 90 PHE A O 1
ATOM 721 N N . ASP A 1 91 ? 10.137 7.540 -27.703 1.00 95.94 91 ASP A N 1
ATOM 722 C CA . ASP A 1 91 ? 10.955 7.849 -28.875 1.00 95.94 91 ASP A CA 1
ATOM 723 C C . ASP A 1 91 ? 10.787 9.320 -29.311 1.00 95.94 91 ASP A C 1
ATOM 725 O O . ASP A 1 91 ? 9.907 10.051 -28.840 1.00 95.94 91 ASP A O 1
ATOM 729 N N . LYS A 1 92 ? 11.618 9.768 -30.257 1.00 95.00 92 LYS A N 1
ATOM 730 C CA . LYS A 1 92 ? 11.556 11.132 -30.823 1.00 95.00 92 LYS A CA 1
ATOM 731 C C . LYS A 1 92 ? 10.239 11.471 -31.535 1.00 95.00 92 LYS A C 1
ATOM 733 O O . LYS A 1 92 ? 9.990 12.638 -31.827 1.00 95.00 92 LYS A O 1
ATOM 738 N N . ARG A 1 93 ? 9.410 10.474 -31.851 1.00 96.31 93 ARG A N 1
ATOM 739 C CA . ARG A 1 93 ? 8.080 10.633 -32.458 1.00 96.31 93 ARG A CA 1
ATOM 740 C C . ARG A 1 93 ? 6.960 10.596 -31.411 1.00 96.31 93 ARG A C 1
ATOM 742 O O . ARG A 1 93 ? 5.809 10.837 -31.761 1.00 96.31 93 ARG A O 1
ATOM 749 N N . GLY A 1 94 ? 7.290 10.335 -30.147 1.00 95.69 94 GLY A N 1
ATOM 750 C CA . GLY A 1 94 ? 6.362 10.242 -29.029 1.00 95.69 94 GLY A CA 1
ATOM 751 C C . GLY A 1 94 ? 5.735 8.866 -28.813 1.00 95.69 94 GLY A C 1
ATOM 752 O O . GLY A 1 94 ? 4.818 8.774 -28.000 1.00 95.69 94 GLY A O 1
ATOM 753 N N . ASN A 1 95 ? 6.210 7.811 -29.480 1.00 97.19 95 ASN A N 1
ATOM 754 C CA . ASN A 1 95 ? 5.740 6.449 -29.222 1.00 97.19 95 ASN A CA 1
ATOM 755 C C . ASN A 1 95 ? 6.386 5.895 -27.941 1.00 97.19 95 ASN A C 1
ATOM 757 O O . ASN A 1 95 ? 7.555 6.200 -27.677 1.00 97.19 95 ASN A O 1
ATOM 761 N N . PRO A 1 96 ? 5.665 5.087 -27.143 1.00 97.62 96 PRO A N 1
ATOM 762 C CA . PRO A 1 96 ? 6.252 4.425 -25.986 1.00 97.62 96 PRO A CA 1
ATOM 763 C C . PRO A 1 96 ? 7.302 3.405 -26.431 1.00 97.62 96 PRO A C 1
ATOM 765 O O . PRO A 1 96 ? 7.103 2.678 -27.403 1.00 97.62 96 PRO A O 1
ATOM 768 N N . VAL A 1 97 ? 8.401 3.344 -25.687 1.00 97.88 97 VAL A N 1
ATOM 769 C CA . VAL A 1 97 ? 9.413 2.293 -25.781 1.00 97.88 97 VAL A CA 1
ATOM 770 C C . VAL A 1 97 ? 9.306 1.444 -24.528 1.00 97.88 97 VAL A C 1
ATOM 772 O O . VAL A 1 97 ? 9.393 1.972 -23.414 1.00 97.88 97 VAL A O 1
ATOM 775 N N . THR A 1 98 ? 9.104 0.141 -24.696 1.00 97.69 98 THR A N 1
ATOM 776 C CA . THR A 1 98 ? 8.892 -0.783 -23.582 1.00 97.69 98 THR A CA 1
ATOM 777 C C . THR A 1 98 ? 10.130 -1.611 -23.249 1.00 97.69 98 THR A C 1
ATOM 779 O O . THR A 1 98 ? 11.095 -1.710 -24.006 1.00 97.69 98 THR A O 1
ATOM 782 N N . THR A 1 99 ? 10.106 -2.265 -22.096 1.00 97.12 99 THR A N 1
ATOM 783 C CA . THR A 1 99 ? 11.050 -3.335 -21.736 1.00 97.12 99 THR A CA 1
ATOM 784 C C . THR A 1 99 ? 11.015 -4.526 -22.699 1.00 97.12 99 THR A C 1
ATOM 786 O O . THR A 1 99 ? 12.030 -5.207 -22.857 1.00 97.12 99 THR A O 1
ATOM 789 N N . GLY A 1 100 ? 9.877 -4.783 -23.350 1.00 96.44 100 GLY A N 1
ATOM 790 C CA . GLY A 1 100 ? 9.748 -5.772 -24.418 1.00 96.44 100 GLY A CA 1
ATOM 791 C C . GLY A 1 100 ? 10.512 -5.362 -25.677 1.00 96.44 100 GLY A C 1
ATOM 792 O O . GLY A 1 100 ? 11.205 -6.193 -26.256 1.00 96.44 100 GLY A O 1
ATOM 793 N N . ASP A 1 101 ? 10.478 -4.076 -26.043 1.00 95.50 101 ASP A N 1
ATOM 794 C CA . ASP A 1 101 ? 11.268 -3.533 -27.159 1.00 95.50 101 ASP A CA 1
ATOM 795 C C . ASP A 1 101 ? 12.784 -3.625 -26.916 1.00 95.50 101 ASP A C 1
ATOM 797 O O . ASP A 1 101 ? 13.565 -3.706 -27.863 1.00 95.50 101 ASP A O 1
ATOM 801 N N . LEU A 1 102 ? 13.191 -3.601 -25.644 1.00 93.69 102 LEU A N 1
ATOM 802 C CA . LEU A 1 102 ? 14.570 -3.802 -25.192 1.00 93.69 102 LEU A CA 1
ATOM 803 C C . LEU A 1 102 ? 14.942 -5.283 -25.009 1.00 93.69 102 LEU A C 1
ATOM 805 O O . LEU A 1 102 ? 16.085 -5.573 -24.669 1.00 93.69 102 LEU A O 1
ATOM 809 N N . GLU A 1 103 ? 13.993 -6.205 -25.190 1.00 93.94 103 GLU A N 1
ATOM 810 C CA . GLU A 1 103 ? 14.158 -7.654 -25.004 1.00 93.94 103 GLU A CA 1
ATOM 811 C C . GLU A 1 103 ? 14.602 -8.073 -23.581 1.00 93.94 103 GLU A C 1
ATOM 813 O O . GLU A 1 103 ? 15.139 -9.161 -23.374 1.00 93.94 103 GLU A O 1
ATOM 818 N N . VAL A 1 104 ? 14.333 -7.247 -22.558 1.00 95.94 104 VAL A N 1
ATOM 819 C CA . VAL A 1 104 ? 14.781 -7.503 -21.170 1.00 95.94 104 VAL A CA 1
ATOM 820 C C . VAL A 1 104 ? 13.720 -8.118 -20.259 1.00 95.94 104 VAL A C 1
ATOM 822 O O . VAL A 1 104 ? 14.063 -8.614 -19.184 1.00 95.94 104 VAL A O 1
ATOM 825 N N . GLY A 1 105 ? 12.442 -8.150 -20.653 1.00 96.56 105 GLY A N 1
ATOM 826 C CA . GLY A 1 105 ? 11.363 -8.612 -19.766 1.00 96.56 105 GLY A CA 1
ATOM 827 C C . GLY A 1 105 ? 11.538 -10.056 -19.269 1.00 96.56 105 GLY A C 1
ATOM 828 O O . GLY A 1 105 ? 11.206 -10.372 -18.125 1.00 96.56 105 GLY A O 1
ATOM 829 N N . GLY A 1 106 ? 12.159 -10.929 -20.072 1.00 97.12 106 GLY A N 1
ATOM 830 C CA . GLY A 1 106 ? 12.537 -12.283 -19.648 1.00 97.12 106 GLY A CA 1
ATOM 831 C C . GLY A 1 106 ? 13.594 -12.297 -18.537 1.00 97.12 106 GLY A C 1
ATOM 832 O O . GLY A 1 106 ? 13.427 -13.007 -17.546 1.00 97.12 106 GLY A O 1
ATOM 833 N N . ALA A 1 107 ? 14.642 -11.478 -18.663 1.00 97.62 107 ALA A N 1
ATOM 834 C CA . ALA A 1 107 ? 15.693 -11.352 -17.652 1.00 97.62 107 ALA A CA 1
ATOM 835 C C . ALA A 1 107 ? 15.156 -10.732 -16.351 1.00 97.62 107 ALA A C 1
ATOM 837 O O . ALA A 1 107 ? 15.437 -11.236 -15.264 1.00 97.62 107 ALA A O 1
ATOM 838 N N . MET A 1 108 ? 14.306 -9.705 -16.459 1.00 97.06 108 MET A N 1
ATOM 839 C CA . MET A 1 108 ? 13.615 -9.105 -15.310 1.00 97.06 108 MET A CA 1
ATOM 840 C C . MET A 1 108 ? 12.749 -10.137 -14.576 1.00 97.06 108 MET A C 1
ATOM 842 O O . MET A 1 108 ? 12.798 -10.242 -13.353 1.00 97.06 108 MET A O 1
ATOM 846 N N . THR A 1 109 ? 12.007 -10.961 -15.322 1.00 97.69 109 THR A N 1
ATOM 847 C CA . THR A 1 109 ? 11.185 -12.037 -14.745 1.00 97.69 109 THR A CA 1
ATOM 848 C C . THR A 1 109 ? 12.039 -13.106 -14.068 1.00 97.69 109 THR A C 1
ATOM 850 O O . THR A 1 109 ? 11.691 -13.575 -12.986 1.00 97.69 109 THR A O 1
ATOM 853 N N . ALA A 1 110 ? 13.169 -13.488 -14.671 1.00 97.50 110 ALA A N 1
ATOM 854 C CA . ALA A 1 110 ? 14.089 -14.456 -14.080 1.00 97.50 110 ALA A CA 1
ATOM 855 C C . ALA A 1 110 ? 14.624 -13.972 -12.723 1.00 97.50 110 ALA A C 1
ATOM 857 O O . ALA A 1 110 ? 14.692 -14.761 -11.781 1.00 97.50 110 ALA A O 1
ATOM 858 N N . TRP A 1 111 ? 14.916 -12.673 -12.599 1.00 95.75 111 TRP A N 1
ATOM 859 C CA . TRP A 1 111 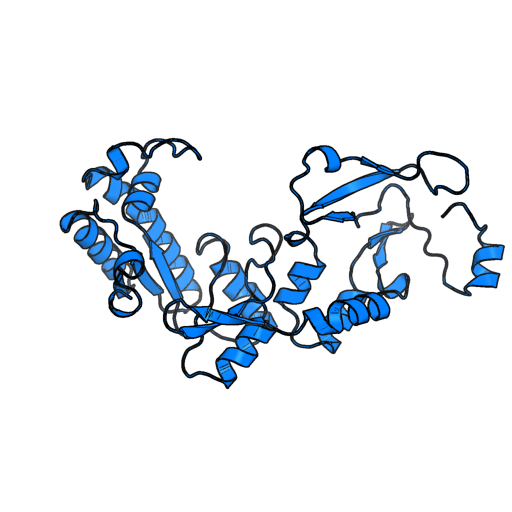? 15.322 -12.058 -11.333 1.00 95.75 111 TRP A CA 1
ATOM 860 C C . TRP A 1 111 ? 14.220 -12.124 -10.265 1.00 95.75 111 TRP A C 1
ATOM 862 O O . TRP A 1 111 ? 14.490 -12.400 -9.099 1.00 95.75 111 TRP A O 1
ATOM 872 N N . MET A 1 112 ? 12.962 -11.954 -10.674 1.00 96.38 112 MET A N 1
ATOM 873 C CA . MET A 1 112 ? 11.790 -11.982 -9.790 1.00 96.38 112 MET A CA 1
ATOM 874 C C . MET A 1 112 ? 11.259 -13.396 -9.495 1.00 96.38 112 MET A C 1
ATOM 876 O O . MET A 1 112 ? 10.324 -13.547 -8.707 1.00 96.38 112 MET A O 1
ATOM 880 N N . ARG A 1 113 ? 11.843 -14.445 -10.096 1.00 96.56 113 ARG A N 1
ATOM 881 C CA . ARG A 1 113 ? 11.349 -15.832 -10.012 1.00 96.56 113 ARG A CA 1
ATOM 882 C C . ARG A 1 113 ? 11.155 -16.307 -8.575 1.00 96.56 113 ARG A C 1
ATOM 884 O O . ARG A 1 113 ? 10.164 -16.966 -8.291 1.00 96.56 113 ARG A O 1
ATOM 891 N N . ASN A 1 114 ? 12.106 -16.022 -7.689 1.00 96.81 114 ASN A N 1
ATOM 892 C CA . ASN A 1 114 ? 11.997 -16.436 -6.289 1.00 96.81 114 ASN A CA 1
ATOM 893 C C . ASN A 1 114 ? 11.134 -15.459 -5.489 1.00 96.81 114 ASN A C 1
ATOM 895 O O . ASN A 1 114 ? 10.383 -15.893 -4.620 1.00 96.81 114 ASN A O 1
ATOM 899 N N . THR A 1 115 ? 11.211 -14.170 -5.828 1.00 96.56 115 THR A N 1
ATOM 900 C CA . THR A 1 115 ? 10.449 -13.088 -5.201 1.00 96.56 115 THR A CA 1
ATOM 901 C C . THR A 1 115 ? 8.949 -13.284 -5.320 1.00 96.56 115 THR A C 1
ATOM 903 O O . THR A 1 115 ? 8.248 -12.772 -4.475 1.00 96.56 115 THR A O 1
ATOM 906 N N . ILE A 1 116 ? 8.448 -14.019 -6.318 1.00 96.88 116 ILE A N 1
ATOM 907 C CA . ILE A 1 116 ? 7.010 -14.278 -6.483 1.00 96.88 116 ILE A CA 1
ATOM 908 C C . ILE A 1 116 ? 6.395 -15.140 -5.362 1.00 96.88 116 ILE A C 1
ATOM 910 O O . ILE A 1 116 ? 5.171 -15.200 -5.237 1.00 96.88 116 ILE A O 1
ATOM 914 N N . ASN A 1 117 ? 7.222 -15.839 -4.577 1.00 97.31 117 ASN A N 1
ATOM 915 C CA . ASN A 1 117 ? 6.761 -16.746 -3.532 1.00 97.31 117 ASN A CA 1
ATOM 916 C C . ASN A 1 117 ? 6.531 -15.981 -2.216 1.00 97.31 117 ASN A C 1
ATOM 918 O O . ASN A 1 117 ? 7.474 -15.369 -1.711 1.00 97.31 117 ASN A O 1
ATOM 922 N N . PRO A 1 118 ? 5.326 -16.050 -1.617 1.00 97.69 118 PRO A N 1
ATOM 923 C CA . PRO A 1 118 ? 5.070 -15.454 -0.310 1.00 97.69 118 PRO A CA 1
ATOM 924 C C . PRO A 1 118 ? 5.935 -16.046 0.805 1.00 97.69 118 PRO A C 1
ATOM 926 O O . PRO A 1 118 ? 6.165 -17.255 0.844 1.00 97.69 118 PRO A O 1
ATOM 929 N N . THR A 1 119 ? 6.340 -15.207 1.759 1.00 98.00 119 THR A N 1
ATOM 930 C CA . THR A 1 119 ? 7.044 -15.655 2.966 1.00 98.00 119 THR A CA 1
ATOM 931 C C . THR A 1 119 ? 6.030 -16.049 4.035 1.00 98.00 119 THR A C 1
ATOM 933 O O . THR A 1 119 ? 5.197 -15.229 4.424 1.00 98.00 119 THR A O 1
ATOM 936 N N . LEU A 1 120 ? 6.107 -17.286 4.531 1.00 97.12 120 LEU A N 1
ATOM 937 C CA . LEU A 1 120 ? 5.321 -17.735 5.680 1.00 97.12 120 LEU A CA 1
ATOM 938 C C . LEU A 1 120 ? 6.030 -17.353 6.985 1.00 97.12 120 LEU A C 1
ATOM 940 O O . LEU A 1 120 ? 7.195 -17.684 7.197 1.00 97.12 120 LEU A O 1
ATOM 944 N N . MET A 1 121 ? 5.300 -16.670 7.854 1.00 97.50 121 MET A N 1
ATOM 945 C CA . MET A 1 121 ? 5.686 -16.265 9.201 1.00 97.50 121 MET A CA 1
ATOM 946 C C . MET A 1 121 ? 4.578 -16.675 10.181 1.00 97.50 121 MET A C 1
ATOM 948 O O . MET A 1 121 ? 3.632 -17.373 9.808 1.00 97.50 121 MET A O 1
ATOM 952 N N . CYS A 1 122 ? 4.675 -16.234 11.433 1.00 97.38 122 CYS A N 1
ATOM 953 C CA . CYS A 1 122 ? 3.608 -16.403 12.410 1.00 97.38 122 CYS A CA 1
ATOM 954 C C . CYS A 1 122 ? 3.430 -15.152 13.277 1.00 97.38 122 CYS A C 1
ATOM 956 O O . CYS A 1 122 ? 4.330 -14.314 13.369 1.00 97.38 122 CYS A O 1
ATOM 958 N N . THR A 1 123 ? 2.247 -15.021 13.871 1.00 97.62 123 THR A N 1
ATOM 959 C CA . THR A 1 123 ? 1.945 -14.040 14.921 1.00 97.62 123 THR A CA 1
ATOM 960 C C . THR A 1 123 ? 2.642 -14.419 16.238 1.00 97.62 123 THR A C 1
ATOM 962 O O . THR A 1 123 ? 3.244 -15.485 16.363 1.00 97.62 123 THR A O 1
ATOM 965 N N . VAL A 1 124 ? 2.499 -13.575 17.265 1.00 96.69 124 VAL A N 1
ATOM 966 C CA . VAL A 1 124 ? 2.963 -13.869 18.637 1.00 96.69 124 VAL A CA 1
ATOM 967 C C . VAL A 1 124 ? 2.255 -15.068 19.288 1.00 96.69 124 VAL A C 1
ATOM 969 O O . VAL A 1 124 ? 2.792 -15.661 20.217 1.00 96.69 124 VAL A O 1
ATOM 972 N N . GLU A 1 125 ? 1.085 -15.449 18.773 1.00 97.50 125 GLU A N 1
ATOM 973 C CA . GLU A 1 125 ? 0.290 -16.610 19.198 1.00 97.50 125 GLU A CA 1
ATOM 974 C C . GLU A 1 125 ? 0.344 -17.759 18.176 1.00 97.50 125 GLU A C 1
ATOM 976 O O . GLU A 1 125 ? -0.463 -18.687 18.206 1.00 97.50 125 GLU A O 1
ATOM 981 N N . TYR A 1 126 ? 1.333 -17.725 17.280 1.00 96.75 126 TYR A N 1
ATOM 982 C CA . TYR A 1 126 ? 1.651 -18.791 16.330 1.00 96.75 126 TYR A CA 1
ATOM 983 C C . TYR A 1 126 ? 0.608 -19.054 15.230 1.00 96.75 126 TYR A C 1
ATOM 985 O O . TYR A 1 126 ? 0.721 -20.050 14.512 1.00 96.75 126 TYR A O 1
ATOM 993 N N . GLN A 1 127 ? -0.363 -18.161 15.012 1.00 96.94 127 GLN A N 1
ATOM 994 C CA . GLN A 1 127 ? -1.205 -18.231 13.815 1.00 96.94 127 GLN A CA 1
ATOM 995 C C . GLN A 1 127 ? -0.368 -17.901 12.561 1.00 96.94 127 GLN A C 1
ATOM 997 O O . GLN A 1 127 ? 0.493 -17.016 12.608 1.00 96.94 127 GLN A O 1
ATOM 1002 N N . PRO A 1 128 ? -0.582 -18.597 11.432 1.00 97.12 128 PRO A N 1
ATOM 1003 C CA . PRO A 1 128 ? 0.209 -18.412 10.218 1.00 97.12 128 PRO A CA 1
ATOM 1004 C C . PRO A 1 128 ? -0.059 -17.051 9.561 1.00 97.12 128 PRO A C 1
ATOM 1006 O O . PRO A 1 128 ? -1.206 -16.636 9.416 1.00 97.12 128 PRO A O 1
ATOM 1009 N N . VAL A 1 129 ? 1.002 -16.383 9.100 1.00 97.81 129 VAL A N 1
ATOM 1010 C CA . VAL A 1 129 ? 0.932 -15.083 8.411 1.00 97.81 129 VAL A CA 1
ATOM 1011 C C . VAL A 1 129 ? 1.721 -15.147 7.112 1.00 97.81 129 VAL A C 1
ATOM 1013 O O . VAL A 1 129 ? 2.889 -15.524 7.112 1.00 97.81 129 VAL A O 1
ATOM 1016 N N . MET A 1 130 ? 1.115 -14.740 5.998 1.00 97.50 130 MET A N 1
ATOM 1017 C CA . MET A 1 130 ? 1.833 -14.569 4.733 1.00 97.50 130 MET A CA 1
ATOM 1018 C C . MET A 1 130 ? 2.242 -13.108 4.560 1.00 97.50 130 MET A C 1
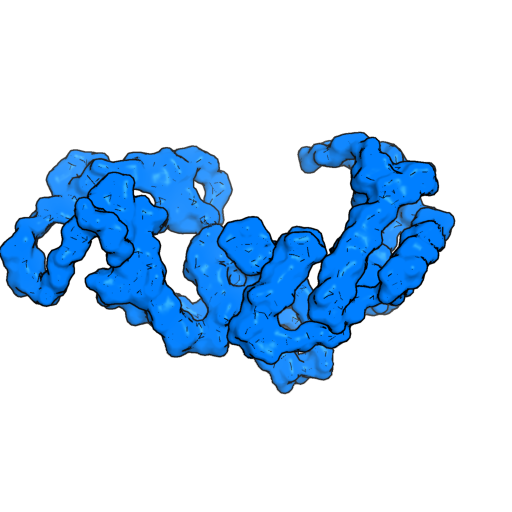ATOM 1020 O O . MET A 1 130 ? 1.386 -12.233 4.452 1.00 97.50 130 MET A O 1
ATOM 1024 N N . VAL A 1 131 ? 3.547 -12.850 4.477 1.00 98.06 131 VAL A N 1
ATOM 1025 C CA . VAL A 1 131 ? 4.100 -11.517 4.202 1.00 98.06 131 VAL A CA 1
ATOM 1026 C C . VAL A 1 131 ? 4.645 -11.501 2.781 1.00 98.06 131 VAL A C 1
ATOM 1028 O O . VAL A 1 131 ? 5.590 -12.224 2.460 1.00 98.06 131 VAL A O 1
ATOM 1031 N N . HIS A 1 132 ? 4.023 -10.710 1.902 1.00 98.38 132 HIS A N 1
ATOM 1032 C CA . HIS A 1 132 ? 4.409 -10.680 0.494 1.00 98.38 132 HIS A CA 1
ATOM 1033 C C . HIS A 1 132 ? 3.926 -9.432 -0.250 1.00 98.38 132 HIS A C 1
ATOM 1035 O O . HIS A 1 132 ? 2.727 -9.139 -0.261 1.00 98.38 132 HIS A O 1
ATOM 1041 N N . ALA A 1 133 ? 4.858 -8.779 -0.954 1.00 97.50 133 ALA A N 1
ATOM 1042 C CA . ALA A 1 133 ? 4.706 -7.459 -1.569 1.00 97.50 133 ALA A CA 1
ATOM 1043 C C . ALA A 1 133 ? 4.386 -6.337 -0.558 1.00 97.50 133 ALA A C 1
ATOM 1045 O O . ALA A 1 133 ? 4.006 -6.577 0.584 1.00 97.50 133 ALA A O 1
ATOM 1046 N N . GLY A 1 134 ? 4.560 -5.090 -0.989 1.00 96.44 134 GLY A N 1
ATOM 1047 C CA . GLY A 1 134 ? 4.284 -3.905 -0.177 1.00 96.44 134 GLY A CA 1
ATOM 1048 C C . GLY A 1 134 ? 4.281 -2.628 -1.014 1.00 96.44 134 GLY A C 1
ATOM 1049 O O . GLY A 1 134 ? 5.110 -1.754 -0.774 1.00 96.44 134 GLY A O 1
ATOM 1050 N N . PRO A 1 135 ? 3.425 -2.521 -2.047 1.00 97.06 135 PRO A N 1
ATOM 1051 C CA . PRO A 1 135 ? 3.340 -1.317 -2.862 1.00 97.06 135 PRO A CA 1
ATOM 1052 C C . PRO A 1 135 ? 2.736 -0.160 -2.064 1.00 97.06 135 PRO A C 1
ATOM 1054 O O . PRO A 1 135 ? 1.910 -0.358 -1.173 1.00 97.06 135 PRO A O 1
ATOM 1057 N N . PHE A 1 136 ? 3.069 1.072 -2.440 1.00 95.50 136 PHE A N 1
ATOM 1058 C CA . PHE A 1 136 ? 2.390 2.233 -1.875 1.00 95.50 136 PHE A CA 1
ATOM 1059 C C . PHE A 1 136 ? 0.887 2.263 -2.183 1.00 95.50 136 PHE A C 1
ATOM 1061 O O . PHE A 1 136 ? 0.444 1.920 -3.275 1.00 95.50 136 PHE A O 1
ATOM 1068 N N . ALA A 1 137 ? 0.103 2.779 -1.237 1.00 94.62 137 ALA A N 1
ATOM 1069 C CA . ALA A 1 137 ? -1.343 2.925 -1.379 1.00 94.62 137 ALA A CA 1
ATOM 1070 C C . ALA A 1 137 ? -1.776 4.227 -2.079 1.00 94.62 137 ALA A C 1
ATOM 1072 O O . ALA A 1 137 ? -2.953 4.388 -2.377 1.00 94.62 137 ALA A O 1
ATOM 1073 N N . ASN A 1 138 ? -0.869 5.167 -2.377 1.00 91.06 138 ASN A N 1
ATOM 1074 C CA . ASN A 1 138 ? -1.196 6.401 -3.111 1.00 91.06 138 ASN A CA 1
ATOM 1075 C C . ASN A 1 138 ? -1.014 6.229 -4.629 1.00 91.06 138 ASN A C 1
ATOM 1077 O O . ASN A 1 138 ? -1.976 6.398 -5.374 1.00 91.06 138 ASN A O 1
ATOM 1081 N N . ILE A 1 139 ? 0.174 5.823 -5.077 1.00 91.00 139 ILE A N 1
ATOM 1082 C CA . ILE A 1 139 ? 0.522 5.645 -6.497 1.00 91.00 139 ILE A CA 1
ATOM 1083 C C . ILE A 1 139 ? 0.258 4.228 -7.023 1.00 91.00 139 ILE A C 1
ATOM 1085 O O . ILE A 1 139 ? 0.275 4.010 -8.228 1.00 91.00 139 ILE A O 1
ATOM 1089 N N . ALA A 1 140 ? 0.022 3.264 -6.133 1.00 93.69 140 ALA A N 1
ATOM 1090 C CA . ALA A 1 140 ? -0.282 1.879 -6.473 1.00 93.69 140 ALA A CA 1
ATOM 1091 C C . ALA A 1 140 ? -1.455 1.371 -5.616 1.00 93.69 140 ALA A C 1
ATOM 1093 O O . ALA A 1 140 ? -2.227 2.178 -5.082 1.00 93.69 140 ALA A O 1
ATOM 1094 N N . VAL A 1 141 ? -1.639 0.048 -5.552 1.00 93.69 141 VAL A N 1
ATOM 1095 C CA . VAL A 1 141 ? -2.834 -0.572 -4.961 1.00 93.69 141 VAL A CA 1
ATOM 1096 C C . VAL A 1 141 ? -2.828 -0.539 -3.429 1.00 93.69 141 VAL A C 1
ATOM 1098 O O . VAL A 1 141 ? -3.866 -0.251 -2.841 1.00 93.69 141 VAL A O 1
ATOM 1101 N N . GLY A 1 142 ? -1.667 -0.703 -2.782 1.00 96.19 142 GLY A N 1
ATOM 1102 C CA . GLY A 1 142 ? -1.546 -0.614 -1.322 1.00 96.19 142 GLY A CA 1
ATOM 1103 C C . GLY A 1 142 ? -1.863 -1.893 -0.548 1.00 96.19 142 GLY A C 1
ATOM 1104 O O . GLY A 1 142 ? -2.273 -1.799 0.606 1.00 96.19 142 GLY A O 1
ATOM 1105 N N . GLN A 1 143 ? -1.728 -3.069 -1.165 1.00 97.25 143 GLN A N 1
ATOM 1106 C CA . GLN A 1 143 ? -1.996 -4.363 -0.528 1.00 97.25 143 GLN A CA 1
ATOM 1107 C C . GLN A 1 143 ? -0.887 -5.376 -0.798 1.00 97.25 143 GLN A C 1
ATOM 1109 O O . GLN A 1 143 ? -0.126 -5.256 -1.760 1.00 97.25 143 GLN A O 1
ATOM 1114 N N . SER A 1 144 ? -0.870 -6.423 0.026 1.00 98.00 144 SER A N 1
ATOM 1115 C CA . SER A 1 144 ? -0.106 -7.647 -0.209 1.00 98.00 144 SER A CA 1
ATOM 1116 C C . SER A 1 144 ? -0.530 -8.350 -1.506 1.00 98.00 144 SER A C 1
ATOM 1118 O O . SER A 1 144 ? -1.537 -8.008 -2.133 1.00 98.00 144 SER A O 1
ATOM 1120 N N . SER A 1 145 ? 0.236 -9.351 -1.933 1.00 98.38 145 SER A N 1
ATOM 1121 C CA . SER A 1 145 ? 0.019 -9.989 -3.235 1.00 98.38 145 SER A CA 1
ATOM 1122 C C . SER A 1 145 ? -1.277 -10.802 -3.365 1.00 98.38 145 SER A C 1
ATOM 1124 O O . SER A 1 145 ? -1.682 -11.496 -2.433 1.00 98.38 145 SER A O 1
ATOM 1126 N N . ILE A 1 146 ? -1.832 -10.846 -4.579 1.00 98.50 146 ILE A N 1
ATOM 1127 C CA . ILE A 1 146 ? -2.888 -11.799 -4.969 1.00 98.50 146 ILE A CA 1
ATOM 1128 C C . ILE A 1 146 ? -2.446 -13.256 -4.766 1.00 98.50 146 ILE A C 1
ATOM 1130 O O . ILE A 1 146 ? -3.260 -14.101 -4.403 1.00 98.50 146 ILE A O 1
ATOM 1134 N N . ILE A 1 147 ? -1.170 -13.572 -4.988 1.00 98.31 147 ILE A N 1
ATOM 1135 C CA . ILE A 1 147 ? -0.647 -14.936 -4.831 1.00 98.31 147 ILE A CA 1
ATOM 1136 C C . ILE A 1 147 ? -0.763 -15.400 -3.375 1.00 98.31 147 ILE A C 1
ATOM 1138 O O . ILE A 1 147 ? -1.258 -16.498 -3.135 1.00 98.31 147 ILE A O 1
ATOM 1142 N N . ALA A 1 148 ? -0.392 -14.551 -2.413 1.00 98.19 148 ALA A N 1
ATOM 1143 C CA . ALA A 1 148 ? -0.565 -14.833 -0.988 1.00 98.19 148 ALA A CA 1
ATOM 1144 C C . ALA A 1 148 ? -2.040 -15.070 -0.637 1.00 98.19 148 ALA A C 1
ATOM 1146 O O . ALA A 1 148 ? -2.357 -16.076 -0.011 1.00 98.19 148 ALA A O 1
ATOM 1147 N N . ASP A 1 149 ? -2.955 -14.224 -1.124 1.00 97.94 149 ASP A N 1
ATOM 1148 C CA . ASP A 1 149 ? -4.388 -14.419 -0.872 1.00 97.94 149 ASP A CA 1
ATOM 1149 C C . ASP A 1 149 ? -4.908 -15.742 -1.448 1.00 97.94 149 ASP A C 1
ATOM 1151 O O . ASP A 1 149 ? -5.673 -16.451 -0.797 1.00 97.94 149 ASP A O 1
ATOM 1155 N N . ARG A 1 150 ? -4.478 -16.113 -2.660 1.00 97.56 150 ARG A N 1
ATOM 1156 C CA . ARG A 1 150 ? -4.881 -17.376 -3.296 1.00 97.56 150 ARG A CA 1
ATOM 1157 C C . ARG A 1 150 ? -4.392 -18.592 -2.518 1.00 97.56 150 ARG A C 1
ATOM 1159 O O . ARG A 1 150 ? -5.127 -19.572 -2.444 1.00 97.56 150 ARG A O 1
ATOM 1166 N N . ILE A 1 151 ? -3.176 -18.548 -1.977 1.00 97.06 151 ILE A N 1
ATOM 1167 C CA . ILE A 1 151 ? -2.637 -19.640 -1.161 1.00 97.06 151 ILE A CA 1
ATOM 1168 C C . ILE A 1 151 ? -3.380 -19.689 0.181 1.00 97.06 151 ILE A C 1
ATOM 1170 O O . ILE A 1 151 ? -3.874 -20.752 0.548 1.00 97.06 151 ILE A O 1
ATOM 1174 N N . GLY A 1 152 ? -3.549 -18.551 0.863 1.00 96.81 152 GLY A N 1
ATOM 1175 C CA . GLY A 1 152 ? -4.267 -18.466 2.141 1.00 96.81 152 GLY A CA 1
ATOM 1176 C C . GLY A 1 152 ? -5.691 -19.018 2.055 1.00 96.81 152 GLY A C 1
ATOM 1177 O O . GLY A 1 152 ? -6.055 -19.910 2.815 1.00 96.81 152 GLY A O 1
ATOM 1178 N N . LEU A 1 153 ? -6.453 -18.602 1.038 1.00 97.06 153 LEU A N 1
ATOM 1179 C CA . LEU A 1 153 ? -7.818 -19.085 0.779 1.00 97.06 153 LEU A CA 1
ATOM 1180 C C . LEU A 1 153 ? -7.909 -20.569 0.390 1.00 97.06 153 LEU A C 1
ATOM 1182 O O . LEU A 1 153 ? -9.004 -21.127 0.358 1.00 97.06 153 LEU A O 1
ATOM 1186 N N . LYS A 1 154 ? -6.795 -21.209 0.023 1.00 97.06 154 LYS A N 1
ATOM 1187 C CA . LYS A 1 154 ? -6.746 -22.655 -0.235 1.00 97.06 154 LYS A CA 1
ATOM 1188 C C . LYS A 1 154 ? -6.334 -23.464 0.987 1.00 97.06 154 LYS A C 1
ATOM 1190 O O . LYS A 1 154 ? -6.598 -24.661 1.005 1.00 97.06 154 LYS A O 1
ATOM 1195 N N . MET A 1 155 ? -5.684 -22.835 1.960 1.00 96.81 155 MET A N 1
ATOM 1196 C CA . MET A 1 155 ? -5.142 -23.501 3.142 1.00 96.81 155 MET A CA 1
ATOM 1197 C C . MET A 1 155 ? -6.016 -23.334 4.387 1.00 96.81 155 MET A C 1
ATOM 1199 O O . MET A 1 155 ? -5.954 -24.190 5.265 1.00 96.81 155 MET A O 1
ATOM 1203 N N . PHE A 1 156 ? -6.803 -22.259 4.476 1.00 95.81 156 PHE A N 1
ATOM 1204 C CA . PHE A 1 156 ? -7.515 -21.879 5.697 1.00 95.81 156 PHE A CA 1
ATOM 1205 C C . PHE A 1 156 ? -8.971 -21.497 5.425 1.00 95.81 156 PHE A C 1
ATOM 1207 O O . PHE A 1 156 ? -9.308 -21.013 4.344 1.00 95.81 156 PHE A O 1
ATOM 1214 N N . ASP A 1 157 ? -9.820 -21.658 6.442 1.00 96.12 157 ASP A N 1
ATOM 1215 C CA . ASP A 1 157 ? -11.247 -21.315 6.366 1.00 96.12 157 ASP A CA 1
ATOM 1216 C C . ASP A 1 157 ? -11.483 -19.799 6.283 1.00 96.12 157 ASP A C 1
ATOM 1218 O O . ASP A 1 157 ? -12.403 -19.333 5.609 1.00 96.12 157 ASP A O 1
ATOM 1222 N N . TYR A 1 158 ? -10.628 -19.021 6.954 1.00 97.00 158 TYR A N 1
ATOM 1223 C CA . TYR A 1 158 ? -10.658 -17.562 6.952 1.00 97.00 158 TYR A CA 1
ATOM 1224 C C . TYR A 1 158 ? -9.292 -17.011 6.553 1.00 97.00 158 TYR A C 1
ATOM 1226 O O . TYR A 1 158 ? -8.270 -17.359 7.138 1.00 97.00 158 TYR A O 1
ATOM 1234 N N . HIS A 1 159 ? -9.294 -16.104 5.577 1.00 97.50 159 HIS A N 1
ATOM 1235 C CA . HIS A 1 159 ? -8.119 -15.340 5.167 1.00 97.50 159 HIS A CA 1
ATOM 1236 C C . HIS A 1 159 ? -8.361 -13.862 5.465 1.00 97.50 159 HIS A C 1
ATOM 1238 O O . HIS A 1 159 ? -9.211 -13.229 4.833 1.00 97.50 159 HIS A O 1
ATOM 1244 N N . VAL A 1 160 ? -7.637 -13.326 6.447 1.00 97.81 160 VAL A N 1
ATOM 1245 C CA . VAL A 1 160 ? -7.688 -11.905 6.807 1.00 97.81 160 VAL A CA 1
ATOM 1246 C C . VAL A 1 160 ? -6.551 -11.189 6.087 1.00 97.81 160 VAL A C 1
ATOM 1248 O O . VAL A 1 160 ? -5.394 -11.590 6.172 1.00 97.81 160 VAL A O 1
ATOM 1251 N N . THR A 1 161 ? -6.891 -10.135 5.352 1.00 97.81 161 THR A N 1
ATOM 1252 C CA . THR A 1 161 ? -5.946 -9.290 4.615 1.00 97.81 161 THR A CA 1
ATOM 1253 C C . THR A 1 161 ? -6.313 -7.828 4.839 1.00 97.81 161 THR A C 1
ATOM 1255 O O . THR A 1 161 ? -7.411 -7.523 5.309 1.00 97.81 161 THR A O 1
ATOM 1258 N N . GLU A 1 162 ? -5.407 -6.920 4.506 1.00 97.69 162 GLU A N 1
ATOM 1259 C CA . GLU A 1 162 ? -5.561 -5.495 4.785 1.00 97.69 162 GLU A CA 1
ATOM 1260 C C . GLU A 1 162 ? -5.270 -4.624 3.562 1.00 97.69 162 GLU A C 1
ATOM 1262 O O . GLU A 1 162 ? -4.914 -5.093 2.476 1.00 97.69 162 GLU A O 1
ATOM 1267 N N . SER A 1 163 ? -5.483 -3.322 3.720 1.00 95.31 163 SER A N 1
ATOM 1268 C CA . SER A 1 163 ? -5.150 -2.313 2.722 1.00 95.31 163 SER A CA 1
ATOM 1269 C C . SER A 1 163 ? -4.616 -1.064 3.397 1.00 95.31 163 SER A C 1
ATOM 1271 O O . SER A 1 163 ? -5.125 -0.662 4.439 1.00 95.31 163 SER A O 1
ATOM 1273 N N . GLY A 1 164 ? -3.604 -0.444 2.792 1.00 94.88 164 GLY A N 1
ATOM 1274 C CA . GLY A 1 164 ? -3.036 0.803 3.293 1.00 94.88 164 GLY A CA 1
ATOM 1275 C C . GLY A 1 164 ? -4.001 1.986 3.161 1.00 94.88 164 GLY A C 1
ATOM 1276 O O . GLY A 1 164 ? -4.764 2.062 2.202 1.00 94.88 164 GLY A O 1
ATOM 1277 N N . PHE A 1 165 ? -3.895 2.946 4.085 1.00 96.31 165 PHE A N 1
ATOM 1278 C CA . PHE A 1 165 ? -4.802 4.099 4.245 1.00 96.31 165 PHE A CA 1
ATOM 1279 C C . PHE A 1 165 ? -6.247 3.722 4.629 1.00 96.31 165 PHE A C 1
ATOM 1281 O O . PHE A 1 165 ? -6.517 2.612 5.076 1.00 96.31 165 PHE A O 1
ATOM 1288 N N . GLY A 1 166 ? -7.163 4.694 4.555 1.00 96.69 166 GLY A N 1
ATOM 1289 C CA . GLY A 1 166 ? -8.577 4.520 4.871 1.00 96.69 166 GLY A CA 1
ATOM 1290 C C . GLY A 1 166 ? -9.356 3.804 3.769 1.00 96.69 166 GLY A C 1
ATOM 1291 O O . GLY A 1 166 ? -8.825 3.445 2.713 1.00 96.69 166 GLY A O 1
ATOM 1292 N N . ALA A 1 167 ? -10.657 3.605 4.001 1.00 97.62 167 ALA A N 1
ATOM 1293 C CA . ALA A 1 167 ? -11.510 2.903 3.042 1.00 97.62 167 ALA A CA 1
ATOM 1294 C C . ALA A 1 167 ? -11.744 3.688 1.732 1.00 97.62 167 ALA A C 1
ATOM 1296 O O . ALA A 1 167 ? -12.096 3.109 0.709 1.00 97.62 167 ALA A O 1
ATOM 1297 N N . ASP A 1 168 ? -11.530 4.999 1.762 1.00 96.94 168 ASP A N 1
ATOM 1298 C CA . ASP A 1 168 ? -11.581 5.914 0.619 1.00 96.94 168 ASP A CA 1
ATOM 1299 C C . ASP A 1 168 ? -10.454 5.706 -0.398 1.00 96.94 168 ASP A C 1
ATOM 1301 O O . ASP A 1 168 ? -10.641 6.011 -1.573 1.00 96.94 168 ASP A O 1
ATOM 1305 N N . ILE A 1 169 ? -9.312 5.160 0.029 1.00 97.06 169 ILE A N 1
ATOM 1306 C CA . ILE A 1 169 ? -8.171 4.879 -0.851 1.00 97.06 169 ILE A CA 1
ATOM 1307 C C . ILE A 1 169 ? -7.870 3.382 -0.881 1.00 97.06 169 ILE A C 1
ATOM 1309 O O . ILE A 1 169 ? -7.915 2.755 -1.936 1.00 97.06 169 ILE A O 1
ATOM 1313 N N . GLY A 1 170 ? -7.551 2.797 0.273 1.00 96.62 170 GLY A N 1
ATOM 1314 C CA . GLY A 1 170 ? -7.091 1.416 0.373 1.00 96.62 170 GLY A CA 1
ATOM 1315 C C . GLY A 1 170 ? -8.166 0.420 -0.020 1.00 96.62 170 GLY A C 1
ATOM 1316 O O . GLY A 1 170 ? -7.963 -0.395 -0.918 1.00 96.62 170 GLY A O 1
ATOM 1317 N N . PHE A 1 171 ? -9.327 0.497 0.633 1.00 97.25 171 PHE A N 1
ATOM 1318 C CA . PHE A 1 171 ? -10.441 -0.405 0.333 1.00 97.25 171 PHE A CA 1
ATOM 1319 C C . PHE A 1 171 ? -10.993 -0.180 -1.079 1.00 97.25 171 PHE A C 1
ATOM 1321 O O . PHE A 1 171 ? -11.285 -1.150 -1.776 1.00 97.25 171 PHE A O 1
ATOM 1328 N N . GLU A 1 172 ? -11.091 1.076 -1.526 1.00 97.00 172 GLU A N 1
ATOM 1329 C CA . GLU A 1 172 ? -11.492 1.415 -2.895 1.00 97.00 172 GLU A CA 1
ATOM 1330 C C . GLU A 1 172 ? -10.618 0.677 -3.918 1.00 97.00 172 GLU A C 1
ATOM 1332 O O . GLU A 1 172 ? -11.140 -0.061 -4.756 1.00 97.00 172 GLU A O 1
ATOM 1337 N N . LYS A 1 173 ? -9.291 0.762 -3.780 1.00 97.25 173 LYS A N 1
ATOM 1338 C CA . LYS A 1 173 ? -8.343 0.079 -4.670 1.00 97.25 173 LYS A CA 1
ATOM 1339 C C . LYS A 1 173 ? -8.362 -1.434 -4.503 1.00 97.25 173 LYS A C 1
ATOM 1341 O O . LYS A 1 173 ? -8.276 -2.164 -5.493 1.00 97.25 173 LYS A O 1
ATOM 1346 N N . PHE A 1 174 ? -8.521 -1.933 -3.280 1.00 97.50 174 PHE A N 1
ATOM 1347 C CA . PHE A 1 174 ? -8.690 -3.363 -3.037 1.00 97.50 174 PHE A CA 1
ATOM 1348 C C . PHE A 1 174 ? -9.891 -3.906 -3.814 1.00 97.50 174 PHE A C 1
ATOM 1350 O O . PHE A 1 174 ? -9.771 -4.898 -4.536 1.00 97.50 174 PHE A O 1
ATOM 1357 N N . TRP A 1 175 ? -11.033 -3.229 -3.717 1.00 96.75 175 TRP A N 1
ATOM 1358 C CA . TRP A 1 175 ? -12.274 -3.647 -4.351 1.00 96.75 175 TRP A CA 1
ATOM 1359 C C . TRP A 1 175 ? -12.262 -3.449 -5.871 1.00 96.75 175 TRP A C 1
ATOM 1361 O O . TRP A 1 175 ? -12.583 -4.365 -6.628 1.00 96.75 175 TRP A O 1
ATOM 1371 N N . ASN A 1 176 ? -11.864 -2.271 -6.350 1.00 96.50 176 ASN A N 1
ATOM 1372 C CA . ASN A 1 176 ? -11.965 -1.927 -7.767 1.00 96.50 176 ASN A CA 1
ATOM 1373 C C . ASN A 1 176 ? -10.761 -2.362 -8.605 1.00 96.50 176 ASN A C 1
ATOM 1375 O O . ASN A 1 176 ? -10.875 -2.403 -9.831 1.00 96.50 176 ASN A O 1
ATOM 1379 N N . VAL A 1 177 ? -9.637 -2.729 -7.982 1.00 96.75 177 VAL A N 1
ATOM 1380 C CA . VAL A 1 177 ? -8.426 -3.170 -8.687 1.00 96.75 177 VAL A CA 1
ATOM 1381 C C . VAL A 1 177 ? -8.073 -4.606 -8.311 1.00 96.75 177 VAL A C 1
ATOM 1383 O O . VAL A 1 177 ? -8.179 -5.501 -9.152 1.00 96.75 177 VAL A O 1
ATOM 1386 N N . LYS A 1 178 ? -7.697 -4.866 -7.053 1.00 97.50 178 LYS A N 1
ATOM 1387 C CA . LYS A 1 178 ? -7.170 -6.182 -6.644 1.00 97.50 178 LYS A CA 1
ATOM 1388 C C . LYS A 1 178 ? -8.212 -7.300 -6.764 1.00 97.50 178 LYS A C 1
ATOM 1390 O O . LYS A 1 178 ? -7.899 -8.366 -7.294 1.00 97.50 178 LYS A O 1
ATOM 1395 N N . CYS A 1 179 ? -9.457 -7.067 -6.348 1.00 97.19 179 CYS A N 1
ATOM 1396 C CA . CYS A 1 179 ? -10.544 -8.043 -6.492 1.00 97.19 179 CYS A CA 1
ATOM 1397 C C . CYS A 1 179 ? -10.861 -8.330 -7.968 1.00 97.19 179 CYS A C 1
ATOM 1399 O O . CYS A 1 179 ? -11.041 -9.484 -8.345 1.00 97.19 179 CYS A O 1
ATOM 1401 N N . ARG A 1 180 ? -10.839 -7.308 -8.838 1.00 96.31 180 ARG A N 1
ATOM 1402 C CA . ARG A 1 180 ? -11.076 -7.492 -10.282 1.00 96.31 180 ARG A CA 1
ATOM 1403 C C . ARG A 1 180 ? -9.968 -8.299 -10.958 1.00 96.31 180 ARG A C 1
ATOM 1405 O O . ARG A 1 180 ? -10.274 -9.186 -11.747 1.00 96.31 180 ARG A O 1
ATOM 1412 N N . TYR A 1 181 ? -8.702 -8.030 -10.633 1.00 96.75 181 TYR A N 1
ATOM 1413 C CA . TYR A 1 181 ? -7.577 -8.798 -11.182 1.00 96.75 181 TYR A CA 1
ATOM 1414 C C . TYR A 1 181 ? -7.496 -10.223 -10.626 1.00 96.75 181 TYR A C 1
ATOM 1416 O O . TYR A 1 181 ? -7.127 -11.143 -11.353 1.00 96.75 181 TYR A O 1
ATOM 1424 N N . SER A 1 182 ? -7.830 -10.420 -9.349 1.00 96.94 182 SER A N 1
ATOM 1425 C CA . SER A 1 182 ? -7.765 -11.743 -8.713 1.00 96.94 182 SER A CA 1
ATOM 1426 C C . SER A 1 182 ? -8.981 -12.622 -8.998 1.00 96.94 182 SER A C 1
ATOM 1428 O O . SER A 1 182 ? -8.869 -13.844 -8.921 1.00 96.94 182 SER A O 1
ATOM 1430 N N . GLY A 1 183 ? -10.138 -12.019 -9.283 1.00 96.50 183 GLY A N 1
ATOM 1431 C CA . GLY A 1 183 ? -11.432 -12.700 -9.280 1.00 96.50 183 GLY A CA 1
ATOM 1432 C C . GLY A 1 183 ? -11.939 -13.050 -7.873 1.00 96.50 183 GLY A C 1
ATOM 1433 O O . GLY A 1 183 ? -12.935 -13.759 -7.746 1.00 96.50 183 GLY A O 1
ATOM 1434 N N . LEU A 1 184 ? -11.263 -12.585 -6.816 1.00 96.50 184 LEU A N 1
ATOM 1435 C CA . LEU A 1 184 ? -11.648 -12.825 -5.427 1.00 96.50 184 LEU A CA 1
ATOM 1436 C C . LEU A 1 184 ? -12.645 -11.767 -4.951 1.00 96.50 184 LEU A C 1
ATOM 1438 O O . LEU A 1 184 ? -12.622 -10.621 -5.398 1.00 96.50 184 LEU A O 1
ATOM 1442 N N . LYS A 1 185 ? -13.510 -12.150 -4.009 1.00 96.31 185 LYS A N 1
ATOM 1443 C CA . LYS A 1 185 ? -14.503 -11.264 -3.396 1.00 96.31 185 LYS A CA 1
ATOM 1444 C C . LYS A 1 185 ? -14.420 -11.369 -1.869 1.00 96.31 185 LYS A C 1
ATOM 1446 O O . LYS A 1 185 ? -14.503 -12.485 -1.357 1.00 96.31 185 LYS A O 1
ATOM 1451 N N . PRO A 1 186 ? -14.294 -10.252 -1.130 1.00 96.38 186 PRO A N 1
ATOM 1452 C CA . PRO A 1 186 ? -14.353 -10.283 0.324 1.00 96.38 186 PRO A CA 1
ATOM 1453 C C . PRO A 1 186 ? -15.777 -10.608 0.795 1.00 96.38 186 PRO A C 1
ATOM 1455 O O . PRO A 1 186 ? -16.766 -10.205 0.180 1.00 96.38 186 PRO A O 1
ATOM 1458 N N . HIS A 1 187 ? -15.888 -11.312 1.918 1.00 96.12 187 HIS A N 1
ATOM 1459 C CA . HIS A 1 187 ? -17.179 -11.615 2.547 1.00 96.12 187 HIS A CA 1
ATOM 1460 C C . HIS A 1 187 ? -17.612 -10.523 3.537 1.00 96.12 187 HIS A C 1
ATOM 1462 O O . HIS A 1 187 ? -18.805 -10.279 3.733 1.00 96.12 187 HIS A O 1
ATOM 1468 N N . VAL A 1 188 ? -16.634 -9.859 4.149 1.00 97.38 188 VAL A N 1
ATOM 1469 C CA . VAL A 1 188 ? -16.791 -8.830 5.178 1.00 97.38 188 VAL A CA 1
ATOM 1470 C C . VAL A 1 188 ? -15.620 -7.853 5.078 1.00 97.38 188 VAL A C 1
ATOM 1472 O O . VAL A 1 188 ? -14.543 -8.235 4.624 1.00 97.38 188 VAL A O 1
ATOM 1475 N N . SER A 1 189 ? -15.829 -6.605 5.490 1.00 98.06 189 SER A N 1
ATOM 1476 C CA . SER A 1 189 ? -14.758 -5.620 5.660 1.00 98.06 189 SER A CA 1
ATOM 1477 C C . SER A 1 189 ? -14.770 -5.110 7.091 1.00 98.06 189 SER A C 1
ATOM 1479 O O . SER A 1 189 ? -15.791 -4.591 7.551 1.00 98.06 189 SER A O 1
ATOM 1481 N N . VAL A 1 190 ? -13.640 -5.230 7.783 1.00 98.56 190 VAL A N 1
ATOM 1482 C CA . VAL A 1 190 ? -13.465 -4.657 9.119 1.00 98.56 190 VAL A CA 1
ATOM 1483 C C . VAL A 1 190 ? -12.939 -3.231 8.970 1.00 98.56 190 VAL A C 1
ATOM 1485 O O . VAL A 1 190 ? -11.882 -3.016 8.387 1.00 98.56 190 VAL A O 1
ATOM 1488 N N . LEU A 1 191 ? -13.701 -2.249 9.452 1.00 98.56 191 LEU A N 1
ATOM 1489 C CA . LEU A 1 191 ? -13.306 -0.845 9.508 1.00 98.56 191 LEU A CA 1
ATOM 1490 C C . LEU A 1 191 ? -12.790 -0.539 10.913 1.00 98.56 191 LEU A C 1
ATOM 1492 O O . LEU A 1 191 ? -13.577 -0.372 11.847 1.00 98.56 191 LEU A O 1
ATOM 1496 N N . THR A 1 192 ? -11.474 -0.468 11.062 1.00 98.25 192 THR A N 1
ATOM 1497 C CA . THR A 1 192 ? -10.851 -0.116 12.340 1.00 98.25 192 THR A CA 1
ATOM 1498 C C . THR A 1 192 ? -10.979 1.381 12.605 1.00 98.25 192 THR A C 1
ATOM 1500 O O . THR A 1 192 ? -10.725 2.205 11.728 1.00 98.25 192 THR A O 1
ATOM 1503 N N . THR A 1 193 ? -11.349 1.740 13.830 1.00 98.31 193 THR A N 1
ATOM 1504 C CA . THR A 1 193 ? -11.404 3.121 14.312 1.00 98.31 193 THR A CA 1
ATOM 1505 C C . THR A 1 193 ? -10.912 3.203 15.754 1.00 98.31 193 THR A C 1
ATOM 1507 O O . THR A 1 193 ? -10.851 2.200 16.462 1.00 98.31 193 THR A O 1
ATOM 1510 N N . THR A 1 194 ? -10.564 4.406 16.201 1.00 98.31 194 THR A N 1
ATOM 1511 C CA . THR A 1 194 ? -10.217 4.690 17.599 1.00 98.31 194 THR A CA 1
ATOM 1512 C C . THR A 1 194 ? -10.941 5.958 18.025 1.00 98.31 194 THR A C 1
ATOM 1514 O O . THR A 1 194 ? -11.139 6.866 17.211 1.00 98.31 194 THR A O 1
ATOM 1517 N N . ILE A 1 195 ? -11.298 6.064 19.302 1.00 98.38 195 ILE A N 1
ATOM 1518 C CA . ILE A 1 195 ? -11.957 7.263 19.839 1.00 98.38 195 ILE A CA 1
ATOM 1519 C C . ILE A 1 195 ? -11.103 8.514 19.610 1.00 98.38 195 ILE A C 1
ATOM 1521 O O . ILE A 1 195 ? -11.604 9.565 19.216 1.00 98.38 195 ILE A O 1
ATOM 1525 N N . ARG A 1 196 ? -9.785 8.387 19.760 1.00 96.88 196 ARG A N 1
ATOM 1526 C CA . ARG A 1 196 ? -8.834 9.490 19.576 1.00 96.88 196 ARG A CA 1
ATOM 1527 C C . ARG A 1 196 ? -8.735 9.949 18.121 1.00 96.88 196 ARG A C 1
ATOM 1529 O O . ARG A 1 196 ? -8.690 11.153 17.879 1.00 96.88 196 ARG A O 1
ATOM 1536 N N . ALA A 1 197 ? -8.771 9.025 17.158 1.00 97.00 197 ALA A N 1
ATOM 1537 C CA . ALA A 1 197 ? -8.820 9.373 15.736 1.00 97.00 197 ALA A CA 1
ATOM 1538 C C . ALA A 1 197 ? -10.121 10.106 15.380 1.00 97.00 197 ALA A C 1
ATOM 1540 O O . ALA A 1 197 ? -10.086 11.111 14.673 1.00 97.00 197 ALA A O 1
ATOM 1541 N N . LEU A 1 198 ? -11.260 9.664 15.920 1.00 98.44 198 LEU A N 1
ATOM 1542 C CA . LEU A 1 198 ? -12.527 10.364 15.715 1.00 98.44 198 LEU A CA 1
ATOM 1543 C C . LEU A 1 198 ? -12.498 11.759 16.348 1.00 98.44 198 LEU A C 1
ATOM 1545 O O . LEU A 1 198 ? -12.807 12.727 15.664 1.00 98.44 198 LEU A O 1
ATOM 1549 N N . LYS A 1 199 ? -12.000 11.912 17.581 1.00 98.31 199 LYS A N 1
ATOM 1550 C CA . LYS A 1 199 ? -11.782 13.241 18.184 1.00 98.31 199 LYS A CA 1
ATOM 1551 C C . LYS A 1 199 ? -10.887 14.139 17.315 1.00 98.31 199 LYS A C 1
ATOM 1553 O O . LYS A 1 199 ? -11.159 15.330 17.179 1.00 98.31 199 LYS A O 1
ATOM 1558 N N . MET A 1 200 ? -9.858 13.590 16.661 1.00 97.06 200 MET A N 1
ATOM 1559 C CA . MET A 1 200 ? -9.029 14.352 15.714 1.00 97.06 200 MET A CA 1
ATOM 1560 C C . MET A 1 200 ? -9.856 14.834 14.514 1.00 97.06 200 MET A C 1
ATOM 1562 O O . MET A 1 200 ? -9.810 16.013 14.168 1.00 97.06 200 MET A O 1
ATOM 1566 N N . HIS A 1 201 ? -10.663 13.952 13.920 1.00 97.69 201 HIS A N 1
ATOM 1567 C CA . HIS A 1 201 ? -11.574 14.306 12.828 1.00 97.69 201 HIS A CA 1
ATOM 1568 C C . HIS A 1 201 ? -12.680 15.287 13.241 1.00 97.69 201 HIS A C 1
ATOM 1570 O O . HIS A 1 201 ? -13.185 16.014 12.389 1.00 97.69 201 HIS A O 1
ATOM 1576 N N . GLY A 1 202 ? -13.013 15.363 14.530 1.00 97.50 202 GLY A N 1
ATOM 1577 C CA . GLY A 1 202 ? -13.938 16.348 15.092 1.00 97.50 202 GLY A CA 1
ATOM 1578 C C . GLY A 1 202 ? -13.370 17.762 15.244 1.00 97.50 202 GLY A C 1
ATOM 1579 O O . GLY A 1 202 ? -14.087 18.655 15.698 1.00 97.50 202 GLY A O 1
ATOM 1580 N N . GLY A 1 203 ? -12.106 17.981 14.863 1.00 96.94 203 GLY A N 1
ATOM 1581 C CA . GLY A 1 203 ? -11.421 19.273 14.971 1.00 96.94 203 GLY A CA 1
ATOM 1582 C C . GLY A 1 203 ? -10.444 19.365 16.142 1.00 96.94 203 GLY A C 1
ATOM 1583 O O . GLY A 1 203 ? -10.139 20.468 16.595 1.00 96.94 203 GLY A O 1
ATOM 1584 N N . GLY A 1 204 ? -9.966 18.225 16.651 1.00 94.44 204 GLY A N 1
ATOM 1585 C CA . GLY A 1 204 ? -8.970 18.195 17.716 1.00 94.44 204 GLY A CA 1
ATOM 1586 C C . GLY A 1 204 ? -7.632 18.839 17.302 1.00 94.44 204 GLY A C 1
ATOM 1587 O O . GLY A 1 204 ? -7.359 19.024 16.112 1.00 94.44 204 GLY A O 1
ATOM 1588 N N . PRO A 1 205 ? -6.754 19.177 18.266 1.00 94.12 205 PRO A N 1
ATOM 1589 C CA . PRO A 1 205 ? -5.481 19.834 17.985 1.00 94.12 205 PRO A CA 1
ATOM 1590 C C . PRO A 1 205 ? -4.570 18.992 17.082 1.00 94.12 205 PRO A C 1
ATOM 1592 O O . PRO A 1 205 ? -4.519 17.768 17.190 1.00 94.12 205 PRO A O 1
ATOM 1595 N N . LYS A 1 206 ? -3.793 19.641 16.210 1.00 91.69 206 LYS A N 1
ATOM 1596 C CA . LYS A 1 206 ? -2.923 18.948 15.249 1.00 91.69 206 LYS A CA 1
ATOM 1597 C C . LYS A 1 206 ? -1.974 17.964 15.946 1.00 91.69 206 LYS A C 1
ATOM 1599 O O . LYS A 1 206 ? -1.203 18.351 16.820 1.00 91.69 206 LYS A O 1
ATOM 1604 N N . VAL A 1 207 ? -1.984 16.712 15.493 1.00 90.81 207 VAL A N 1
ATOM 1605 C CA . VAL A 1 207 ? -1.024 15.689 15.922 1.00 90.81 207 VAL A CA 1
ATOM 1606 C C . VAL A 1 207 ? 0.275 15.864 15.134 1.00 90.81 207 VAL A C 1
ATOM 1608 O O . VAL A 1 207 ? 0.261 15.931 13.904 1.00 90.81 207 VAL A O 1
ATOM 1611 N N . VAL A 1 208 ? 1.401 15.957 15.840 1.00 90.44 208 VAL A N 1
ATOM 1612 C CA . VAL A 1 208 ? 2.736 16.110 15.247 1.00 90.44 208 VAL A CA 1
ATOM 1613 C C . VAL A 1 208 ? 3.601 14.933 15.675 1.00 90.44 208 VAL A C 1
ATOM 1615 O O . VAL A 1 208 ? 3.721 14.642 16.863 1.00 90.44 208 VAL A O 1
ATOM 1618 N N . ALA A 1 209 ? 4.202 14.253 14.700 1.00 87.38 209 ALA A N 1
ATOM 1619 C CA . ALA A 1 209 ? 5.068 13.111 14.959 1.00 87.38 209 ALA A CA 1
ATOM 1620 C C . ALA A 1 209 ? 6.247 13.504 15.866 1.00 87.38 209 ALA A C 1
ATOM 1622 O O . ALA A 1 209 ? 6.895 14.526 15.645 1.00 87.38 209 ALA A O 1
ATOM 1623 N N . GLY A 1 210 ? 6.517 12.679 16.879 1.00 89.75 210 GLY A N 1
ATOM 1624 C CA . GLY A 1 210 ? 7.586 12.904 17.857 1.00 89.75 210 GLY A CA 1
ATOM 1625 C C . GLY A 1 210 ? 7.205 13.792 19.046 1.00 89.75 210 GLY A C 1
ATOM 1626 O O . GLY A 1 210 ? 8.000 13.899 19.975 1.00 89.75 210 GLY A O 1
ATOM 1627 N N . LEU A 1 211 ? 6.008 14.390 19.059 1.00 89.81 211 LEU A N 1
ATOM 1628 C CA . LEU A 1 211 ? 5.492 15.129 20.214 1.00 89.81 211 LEU A CA 1
ATOM 1629 C C . LEU A 1 211 ? 4.430 14.314 20.973 1.00 89.81 211 LEU A C 1
ATOM 1631 O O . LEU A 1 211 ? 3.736 13.498 20.358 1.00 89.81 211 LEU A O 1
ATOM 1635 N N . PRO A 1 212 ? 4.272 14.533 22.295 1.00 90.44 212 PRO A N 1
ATOM 1636 C CA . PRO A 1 212 ? 3.180 13.942 23.060 1.00 90.44 212 PRO A CA 1
ATOM 1637 C C . PRO A 1 212 ? 1.811 14.297 22.472 1.00 90.44 212 PRO A C 1
ATOM 1639 O O . PRO A 1 212 ? 1.607 15.396 21.949 1.00 90.44 212 PRO A O 1
ATOM 1642 N N . LEU A 1 213 ? 0.858 13.371 22.587 1.00 91.19 213 LEU A N 1
ATOM 1643 C CA . LEU A 1 213 ? -0.520 13.631 22.183 1.00 91.19 213 LEU A CA 1
ATOM 1644 C C . LEU A 1 213 ? -1.151 14.695 23.098 1.00 91.19 213 LEU A C 1
ATOM 1646 O O . LEU A 1 213 ? -1.027 14.582 24.317 1.00 91.19 213 LEU A O 1
ATOM 1650 N N . PRO A 1 214 ? -1.861 15.690 22.536 1.00 91.62 214 PRO A N 1
ATOM 1651 C CA . PRO A 1 214 ? -2.648 16.638 23.316 1.00 91.62 214 PRO A CA 1
ATOM 1652 C C . PRO A 1 214 ? -3.655 15.958 24.257 1.00 91.62 214 PRO A C 1
ATOM 1654 O O . PRO A 1 214 ? -4.301 14.977 23.883 1.00 91.62 214 PRO A O 1
ATOM 1657 N N . ASP A 1 215 ? -3.858 16.544 25.439 1.00 91.75 215 ASP A N 1
ATOM 1658 C CA . ASP A 1 215 ? -4.780 16.056 26.479 1.00 91.75 215 ASP A CA 1
ATOM 1659 C C . ASP A 1 215 ? -6.215 15.821 25.990 1.00 91.75 215 ASP A C 1
ATOM 1661 O O . ASP A 1 215 ? -6.895 14.931 26.497 1.00 91.75 215 ASP A O 1
ATOM 1665 N N . SER A 1 216 ? -6.674 16.579 24.988 1.00 92.00 216 SER A N 1
ATOM 1666 C CA . SER A 1 216 ? -7.998 16.414 24.364 1.00 92.00 216 SER A CA 1
ATOM 1667 C C . SER A 1 216 ? -8.222 15.014 23.785 1.00 92.00 216 SER A C 1
ATOM 1669 O O . SER A 1 216 ? -9.352 14.606 23.546 1.00 92.00 216 SER A O 1
ATOM 1671 N N . TYR A 1 217 ? -7.145 14.269 23.531 1.00 94.19 217 TYR A N 1
ATOM 1672 C CA . TYR A 1 217 ? -7.216 12.889 23.072 1.00 94.19 217 TYR A CA 1
ATOM 1673 C C . TYR A 1 217 ? -7.181 11.876 24.217 1.00 94.19 217 TYR A C 1
ATOM 1675 O O . TYR A 1 217 ? -7.632 10.755 24.024 1.00 94.19 217 TYR A O 1
ATOM 1683 N N . ALA A 1 218 ? -6.681 12.243 25.396 1.00 92.44 218 ALA A N 1
ATOM 1684 C CA . ALA A 1 218 ? -6.583 11.355 26.558 1.00 92.44 218 ALA A CA 1
ATOM 1685 C C . ALA A 1 218 ? -7.733 11.531 27.565 1.00 92.44 218 ALA A C 1
ATOM 1687 O O . ALA A 1 218 ? -7.903 10.696 28.447 1.00 92.44 218 ALA A O 1
ATOM 1688 N N . LYS A 1 219 ? -8.499 12.619 27.458 1.00 94.44 219 LYS A N 1
ATOM 1689 C CA . LYS A 1 219 ? -9.667 12.909 28.297 1.00 94.44 219 LYS A CA 1
ATOM 1690 C C . LYS A 1 219 ? -10.953 12.687 27.510 1.00 94.44 219 LYS A C 1
ATOM 1692 O O . LYS A 1 219 ? -10.952 12.790 26.279 1.00 94.44 219 LYS A O 1
ATOM 1697 N N . GLU A 1 220 ? -12.028 12.394 28.233 1.00 97.50 220 GLU A N 1
ATOM 1698 C CA . GLU A 1 220 ? -13.363 12.297 27.652 1.00 97.50 220 GLU A CA 1
ATOM 1699 C C . GLU A 1 220 ? -13.767 13.631 27.020 1.00 97.50 220 GLU A C 1
ATOM 1701 O O . GLU A 1 220 ? -13.681 14.680 27.661 1.00 97.50 220 GLU A O 1
ATOM 1706 N N . ASP A 1 221 ? -14.218 13.579 25.768 1.00 97.44 221 ASP A N 1
ATOM 1707 C CA . ASP A 1 221 ? -14.849 14.718 25.103 1.00 97.44 221 ASP A CA 1
ATOM 1708 C C . ASP A 1 221 ? -15.871 14.219 24.078 1.00 97.44 221 ASP A C 1
ATOM 1710 O O . ASP A 1 221 ? -15.577 14.011 22.896 1.00 97.44 221 ASP A O 1
ATOM 1714 N N . LEU A 1 222 ? -17.099 14.013 24.557 1.00 98.19 222 LEU A N 1
ATOM 1715 C CA . LEU A 1 222 ? -18.215 13.535 23.745 1.00 98.19 222 LEU A CA 1
ATOM 1716 C C . LEU A 1 222 ? -18.582 14.512 22.618 1.00 98.19 222 LEU A C 1
ATOM 1718 O O . LEU A 1 222 ? -18.967 14.073 21.538 1.00 98.19 222 LEU A O 1
ATOM 1722 N N . GLY A 1 223 ? -18.435 15.823 22.835 1.00 98.12 223 GLY A N 1
ATOM 1723 C CA . GLY A 1 223 ? -18.769 16.833 21.828 1.00 98.12 223 GLY A CA 1
ATOM 1724 C C . GLY A 1 223 ? -17.756 16.873 20.685 1.00 98.12 223 GLY A C 1
ATOM 1725 O O . GLY A 1 223 ? -18.125 17.035 19.519 1.00 98.12 223 GLY A O 1
ATOM 1726 N N . LEU A 1 224 ? -16.471 16.701 20.999 1.00 97.69 224 LEU A N 1
ATOM 1727 C CA . LEU A 1 224 ? -15.422 16.563 19.994 1.00 97.69 224 LEU A CA 1
ATOM 1728 C C . LEU A 1 224 ? -15.534 15.229 19.249 1.00 97.69 224 LEU A C 1
ATOM 1730 O O . LEU A 1 224 ? -15.399 15.194 18.026 1.00 97.69 224 LEU A O 1
ATOM 1734 N N . LEU A 1 225 ? -15.821 14.142 19.969 1.00 98.56 225 LEU A N 1
ATOM 1735 C CA . LEU A 1 225 ? -16.031 12.819 19.386 1.00 98.56 225 LEU A CA 1
ATOM 1736 C C . LEU A 1 225 ? -17.205 12.819 18.400 1.00 98.56 225 LEU A C 1
ATOM 1738 O O . LEU A 1 225 ? -17.048 12.359 17.268 1.00 98.56 225 LEU A O 1
ATOM 1742 N N . GLU A 1 226 ? -18.350 13.382 18.795 1.00 98.62 226 GLU A N 1
ATOM 1743 C CA . GLU A 1 226 ? -19.557 13.458 17.966 1.00 98.62 226 GLU A CA 1
ATOM 1744 C C . GLU A 1 226 ? -19.285 14.141 16.619 1.00 98.62 226 GLU A C 1
ATOM 1746 O O . GLU A 1 226 ? -19.689 13.637 15.570 1.00 98.62 226 GLU A O 1
ATOM 1751 N N . LYS A 1 227 ? -18.515 15.236 16.617 1.00 98.62 227 LYS A N 1
ATOM 1752 C CA . LYS A 1 227 ? -18.124 15.948 15.387 1.00 98.62 227 LYS A CA 1
ATOM 1753 C C . LYS A 1 227 ? -17.231 15.121 14.460 1.00 98.62 227 LYS A C 1
ATOM 1755 O O . LYS A 1 227 ? -17.172 15.407 13.267 1.00 98.62 227 LYS A O 1
ATOM 1760 N N . GLY A 1 228 ? -16.539 14.112 14.987 1.00 98.50 228 GLY A N 1
ATOM 1761 C CA . GLY A 1 228 ? -15.659 13.220 14.233 1.00 98.50 228 GLY A CA 1
ATOM 1762 C C . GLY A 1 228 ? -16.330 11.977 13.656 1.00 98.50 228 GLY A C 1
ATOM 1763 O O . GLY A 1 228 ? -15.865 11.435 12.651 1.00 98.50 228 GLY A O 1
ATOM 1764 N N . ILE A 1 229 ? -17.448 11.544 14.245 1.00 98.75 229 ILE A N 1
ATOM 1765 C CA . ILE A 1 229 ? -18.242 10.387 13.796 1.00 98.75 229 ILE A CA 1
ATOM 1766 C C . ILE A 1 229 ? -18.582 10.411 12.293 1.00 98.75 229 ILE A C 1
ATOM 1768 O O . ILE A 1 229 ? -18.515 9.341 11.675 1.00 98.75 229 ILE A O 1
ATOM 1772 N N . PRO A 1 230 ? -18.895 11.563 11.654 1.00 98.75 230 PRO A N 1
ATOM 1773 C CA . PRO A 1 230 ? -19.166 11.614 10.219 1.00 98.75 230 PRO A CA 1
ATOM 1774 C C . PRO A 1 230 ? -18.072 10.993 9.341 1.00 98.75 230 PRO A C 1
ATOM 1776 O O . PRO A 1 230 ? -18.400 10.422 8.302 1.00 98.75 230 PRO A O 1
ATOM 1779 N N . ASN A 1 231 ? -16.797 11.028 9.755 1.00 98.75 231 ASN A N 1
ATOM 1780 C CA . ASN A 1 231 ? -15.716 10.363 9.022 1.00 98.75 231 ASN A CA 1
ATOM 1781 C C . ASN A 1 231 ? -15.907 8.833 8.985 1.00 98.75 231 ASN A C 1
ATOM 1783 O O . ASN A 1 231 ? -15.906 8.233 7.910 1.00 98.75 231 ASN A O 1
ATOM 1787 N N . MET A 1 232 ? -16.153 8.204 10.138 1.00 98.69 232 MET A N 1
ATOM 1788 C CA . MET A 1 232 ? -16.419 6.763 10.207 1.00 98.69 232 MET A CA 1
ATOM 1789 C C . MET A 1 232 ? -17.675 6.390 9.416 1.00 98.69 232 MET A C 1
ATOM 1791 O O . MET A 1 232 ? -17.655 5.431 8.648 1.00 98.69 232 MET A O 1
ATOM 1795 N N . VAL A 1 233 ? -18.757 7.160 9.569 1.00 98.75 233 VAL A N 1
ATOM 1796 C CA . VAL A 1 233 ? -20.016 6.925 8.843 1.00 98.75 233 VAL A CA 1
ATOM 1797 C C . VAL A 1 233 ? -19.801 7.011 7.330 1.00 98.75 233 VAL A C 1
ATOM 1799 O O . VAL A 1 233 ? -20.326 6.184 6.584 1.00 98.75 233 VAL A O 1
ATOM 1802 N N . HIS A 1 234 ? -18.982 7.955 6.863 1.00 98.69 234 HIS A N 1
ATOM 1803 C CA . HIS A 1 234 ? -18.607 8.047 5.456 1.00 98.69 234 HIS A CA 1
ATOM 1804 C C . HIS A 1 234 ? -17.894 6.774 4.970 1.00 98.69 234 HIS A C 1
ATOM 1806 O O . HIS A 1 234 ? -18.309 6.190 3.970 1.00 98.69 234 HIS A O 1
ATOM 1812 N N . HIS A 1 235 ? -16.896 6.274 5.705 1.00 98.69 235 HIS A N 1
ATOM 1813 C CA . HIS A 1 235 ? -16.194 5.037 5.339 1.00 98.69 235 HIS A CA 1
ATOM 1814 C C . HIS A 1 235 ? -17.089 3.786 5.394 1.00 98.69 235 HIS A C 1
ATOM 1816 O O . HIS A 1 235 ? -16.978 2.923 4.520 1.00 98.69 235 HIS A O 1
ATOM 1822 N N . ILE A 1 236 ? -18.028 3.703 6.345 1.00 98.69 236 ILE A N 1
ATOM 1823 C CA . ILE A 1 236 ? -19.065 2.655 6.363 1.00 98.69 236 ILE A CA 1
ATOM 1824 C C . ILE A 1 236 ? -19.860 2.676 5.051 1.00 98.69 236 ILE A C 1
ATOM 1826 O O . ILE A 1 236 ? -20.077 1.628 4.440 1.00 98.69 236 ILE A O 1
ATOM 1830 N N . ASN A 1 237 ? -20.261 3.861 4.583 1.00 98.44 237 ASN A N 1
ATOM 1831 C CA . ASN A 1 237 ? -21.030 4.007 3.348 1.00 98.44 237 ASN A CA 1
ATOM 1832 C C . ASN A 1 237 ? -20.226 3.629 2.096 1.00 98.44 237 ASN A C 1
ATOM 1834 O O . ASN A 1 237 ? -20.791 3.014 1.190 1.00 98.44 237 ASN A O 1
ATOM 1838 N N . ILE A 1 238 ? -18.919 3.913 2.052 1.00 98.38 238 ILE A N 1
ATOM 1839 C CA . ILE A 1 238 ? -18.035 3.455 0.964 1.00 98.38 238 ILE A CA 1
ATOM 1840 C C . ILE A 1 238 ? -18.053 1.925 0.878 1.00 98.38 238 ILE A C 1
ATOM 1842 O O . ILE A 1 238 ? -18.326 1.358 -0.183 1.00 98.38 238 ILE A O 1
ATOM 1846 N N . ILE A 1 239 ? -17.842 1.251 2.012 1.00 98.31 239 ILE A N 1
ATOM 1847 C CA . ILE A 1 239 ? -17.852 -0.214 2.082 1.00 98.31 239 ILE A CA 1
ATOM 1848 C C . ILE A 1 239 ? -19.218 -0.755 1.648 1.00 98.31 239 ILE A C 1
ATOM 1850 O O . ILE A 1 239 ? -19.292 -1.647 0.805 1.00 98.31 239 ILE A O 1
ATOM 1854 N N . ARG A 1 240 ? -20.321 -0.186 2.138 1.00 97.69 240 ARG A N 1
ATOM 1855 C CA . ARG A 1 240 ? -21.668 -0.639 1.756 1.00 97.69 240 ARG A CA 1
ATOM 1856 C C . ARG A 1 240 ? -21.968 -0.434 0.275 1.00 97.69 240 ARG A C 1
ATOM 1858 O O . ARG A 1 240 ? -22.609 -1.291 -0.326 1.00 97.69 240 ARG A O 1
ATOM 1865 N N . THR A 1 241 ? -21.477 0.651 -0.322 1.00 97.06 241 THR A N 1
ATOM 1866 C CA . THR A 1 241 ? -21.649 0.942 -1.757 1.00 97.06 241 THR A CA 1
ATOM 1867 C C . THR A 1 241 ? -20.999 -0.130 -2.634 1.00 97.06 241 THR A C 1
ATOM 1869 O O . THR A 1 241 ? -21.524 -0.464 -3.691 1.00 97.06 241 THR A O 1
ATOM 1872 N N . SER A 1 242 ? -19.908 -0.746 -2.168 1.00 95.44 242 SER A N 1
ATOM 1873 C CA . SER A 1 242 ? -19.291 -1.897 -2.845 1.00 95.44 242 SER A CA 1
ATOM 1874 C C . SER A 1 242 ? -20.097 -3.205 -2.738 1.00 95.44 242 SER A C 1
ATOM 1876 O O . SER A 1 242 ? -19.751 -4.205 -3.365 1.00 95.44 242 SER A O 1
ATOM 1878 N N . GLY A 1 243 ? -21.175 -3.222 -1.947 1.00 95.12 243 GLY A N 1
ATOM 1879 C CA . GLY A 1 243 ? -21.972 -4.415 -1.656 1.00 95.12 243 GLY A CA 1
ATOM 1880 C C . GLY A 1 243 ? -21.368 -5.323 -0.578 1.00 95.12 243 GLY A C 1
ATOM 1881 O O . GLY A 1 243 ? -21.839 -6.448 -0.396 1.00 95.12 243 GLY A O 1
ATOM 1882 N N . ILE A 1 244 ? -20.335 -4.859 0.133 1.00 96.81 244 ILE A N 1
ATOM 1883 C CA . ILE A 1 244 ? -19.666 -5.596 1.210 1.00 96.81 244 ILE A CA 1
ATOM 1884 C C . ILE A 1 244 ? -20.241 -5.190 2.569 1.00 96.81 244 ILE A C 1
ATOM 1886 O O . ILE A 1 244 ? -20.632 -4.043 2.786 1.00 96.81 244 ILE A O 1
ATOM 1890 N N . LYS A 1 245 ? -20.320 -6.151 3.496 1.00 96.31 245 LYS A N 1
ATOM 1891 C CA . LYS A 1 245 ? -20.831 -5.926 4.854 1.00 96.31 245 LYS A CA 1
ATOM 1892 C C . LYS A 1 245 ? -19.732 -5.307 5.733 1.00 96.31 245 LYS A C 1
ATOM 1894 O O . LYS A 1 245 ? -18.707 -5.966 5.923 1.00 96.31 245 LYS A O 1
ATOM 1899 N N . PRO A 1 246 ? -19.921 -4.092 6.278 1.00 98.12 246 PRO A N 1
ATOM 1900 C CA . PRO A 1 246 ? -18.971 -3.496 7.210 1.00 98.12 246 PRO A CA 1
ATOM 1901 C C . PRO A 1 246 ? -19.152 -4.035 8.635 1.00 98.12 246 PRO A C 1
ATOM 1903 O O . PRO A 1 246 ? -20.275 -4.213 9.121 1.00 98.12 246 PRO A O 1
ATOM 1906 N N . VAL A 1 247 ? -18.033 -4.214 9.329 1.00 98.62 247 VAL A N 1
ATOM 1907 C CA . VAL A 1 247 ? -17.961 -4.376 10.785 1.00 98.62 247 VAL A CA 1
ATOM 1908 C C . VAL A 1 247 ? -16.993 -3.326 11.311 1.00 98.62 247 VAL A C 1
ATOM 1910 O O . VAL A 1 247 ? -15.843 -3.294 10.896 1.00 98.62 247 VAL A O 1
ATOM 1913 N N . VAL A 1 248 ? -17.441 -2.446 12.197 1.00 98.75 248 VAL A N 1
ATOM 1914 C CA . VAL A 1 248 ? -16.570 -1.477 12.863 1.00 98.75 248 VAL A CA 1
ATOM 1915 C C . VAL A 1 248 ? -15.851 -2.164 14.016 1.00 98.75 248 VAL A C 1
ATOM 1917 O O . VAL A 1 248 ? -16.499 -2.708 14.909 1.00 98.75 248 VAL A O 1
ATOM 1920 N N . CYS A 1 249 ? -14.524 -2.103 14.012 1.00 98.62 249 CYS A N 1
ATOM 1921 C CA . CYS A 1 249 ? -13.692 -2.490 15.144 1.00 98.62 249 CYS A CA 1
ATOM 1922 C C . CYS A 1 249 ? -13.217 -1.220 15.857 1.00 98.62 249 CYS A C 1
ATOM 1924 O O . CYS A 1 249 ? -12.449 -0.439 15.293 1.00 98.62 249 CYS A O 1
ATOM 1926 N N . ILE A 1 250 ? -13.695 -0.989 17.079 1.00 98.69 250 ILE A N 1
ATOM 1927 C CA . ILE A 1 250 ? -13.184 0.070 17.949 1.00 98.69 250 ILE A CA 1
ATOM 1928 C C . ILE A 1 250 ? -11.958 -0.499 18.658 1.00 98.69 250 ILE A C 1
ATOM 1930 O O . ILE A 1 250 ? -12.099 -1.282 19.595 1.00 98.69 250 ILE A O 1
ATOM 1934 N N . ASN A 1 251 ? -10.766 -0.117 18.211 1.00 98.19 251 ASN A N 1
ATOM 1935 C CA . ASN A 1 251 ? -9.539 -0.486 18.905 1.00 98.19 251 ASN A CA 1
ATOM 1936 C C . ASN A 1 251 ? -9.395 0.400 20.152 1.00 98.19 251 ASN A C 1
ATOM 1938 O O . ASN A 1 251 ? -9.217 1.618 20.034 1.00 98.19 251 ASN A O 1
ATOM 1942 N N . SER A 1 252 ? -9.563 -0.213 21.323 1.00 97.06 252 SER A N 1
ATOM 1943 C CA . SER A 1 252 ? -9.729 0.476 22.601 1.00 97.06 252 SER A CA 1
ATOM 1944 C C . SER A 1 252 ? -8.391 0.893 23.197 1.00 97.06 252 SER A C 1
ATOM 1946 O O . SER A 1 252 ? -7.443 0.111 23.250 1.00 97.06 252 SER A O 1
ATOM 1948 N N . PHE A 1 253 ? -8.340 2.103 23.746 1.00 96.50 253 PHE A N 1
ATOM 1949 C CA . PHE A 1 253 ? -7.245 2.552 24.603 1.00 96.50 253 PHE A CA 1
ATOM 1950 C C . PHE A 1 253 ? -7.675 2.644 26.064 1.00 96.50 253 PHE A C 1
ATOM 1952 O O . PHE A 1 253 ? -8.848 2.810 26.372 1.00 96.50 253 PHE A O 1
ATOM 1959 N N . HIS A 1 254 ? -6.709 2.584 26.982 1.00 94.75 254 HIS A N 1
ATOM 1960 C CA . HIS A 1 254 ? -6.963 2.676 28.427 1.00 94.75 254 HIS A CA 1
ATOM 1961 C C . HIS A 1 254 ? -7.583 4.016 28.867 1.00 94.75 254 HIS A C 1
ATOM 1963 O O . HIS A 1 254 ? -8.115 4.110 29.968 1.00 94.75 254 HIS A O 1
ATOM 1969 N N . THR A 1 255 ? -7.487 5.054 28.031 1.00 95.19 255 THR A N 1
ATOM 1970 C CA . THR A 1 255 ? -8.087 6.378 28.259 1.00 95.19 255 THR A CA 1
ATOM 1971 C C . THR A 1 255 ? -9.528 6.491 27.776 1.00 95.19 255 THR A C 1
ATOM 1973 O O . THR A 1 255 ? -10.192 7.470 28.095 1.00 95.19 255 THR A O 1
ATOM 1976 N N . ASP A 1 256 ? -9.982 5.545 26.959 1.00 97.31 256 ASP A N 1
ATOM 1977 C CA . ASP A 1 256 ? -11.285 5.615 26.313 1.00 97.31 256 ASP A CA 1
ATOM 1978 C C . ASP A 1 256 ? -12.388 5.299 27.331 1.00 97.31 256 ASP A C 1
ATOM 1980 O O . ASP A 1 256 ? -12.317 4.298 28.053 1.00 97.31 256 ASP A O 1
ATOM 1984 N N . THR A 1 257 ? -13.420 6.140 27.406 1.00 98.12 257 THR A N 1
ATOM 1985 C CA . THR A 1 257 ? -14.510 5.925 28.367 1.00 98.12 257 THR A CA 1
ATOM 1986 C C . THR A 1 257 ? -15.612 5.033 27.805 1.00 98.12 257 THR A C 1
ATOM 1988 O O . THR A 1 257 ? -15.787 4.874 26.593 1.00 98.12 257 THR A O 1
ATOM 1991 N N . LYS A 1 258 ? -16.417 4.450 28.703 1.00 97.94 258 LYS A N 1
ATOM 1992 C CA . LYS A 1 258 ? -17.586 3.648 28.312 1.00 97.94 258 LYS A CA 1
ATOM 1993 C C . LYS A 1 258 ? -18.590 4.461 27.493 1.00 97.94 258 LYS A C 1
ATOM 1995 O O . LYS A 1 258 ? -19.190 3.906 26.575 1.00 97.94 258 LYS A O 1
ATOM 2000 N N . ASP A 1 259 ? -18.735 5.749 27.794 1.00 98.50 259 ASP A N 1
ATOM 2001 C CA . ASP A 1 259 ? -19.677 6.634 27.112 1.00 98.50 259 ASP A CA 1
ATOM 2002 C C . ASP A 1 259 ? -19.183 6.999 25.706 1.00 98.50 259 ASP A C 1
ATOM 2004 O O . ASP A 1 259 ? -19.963 6.953 24.751 1.00 98.50 259 ASP A O 1
ATOM 2008 N N . GLU A 1 260 ? -17.878 7.240 25.535 1.00 98.56 260 GLU A N 1
ATOM 2009 C CA . GLU A 1 260 ? -17.266 7.417 24.212 1.00 98.56 260 GLU A CA 1
ATOM 2010 C C . GLU A 1 260 ? -17.435 6.157 23.347 1.00 98.56 260 GLU A C 1
ATOM 2012 O O . GLU A 1 260 ? -17.870 6.232 22.193 1.00 98.56 260 GLU A O 1
ATOM 2017 N N . ILE A 1 261 ? -17.166 4.977 23.915 1.00 98.62 261 ILE A N 1
ATOM 2018 C CA . ILE A 1 261 ? -17.337 3.690 23.224 1.00 98.62 261 ILE A CA 1
ATOM 2019 C C . ILE A 1 261 ? -18.806 3.470 22.836 1.00 98.62 261 ILE A C 1
ATOM 2021 O O . ILE A 1 261 ? -19.101 3.072 21.703 1.00 98.62 261 ILE A O 1
ATOM 2025 N N . ALA A 1 262 ? -19.740 3.733 23.755 1.00 98.62 262 ALA A N 1
ATOM 2026 C CA . ALA A 1 262 ? -21.171 3.580 23.515 1.00 98.62 262 ALA A CA 1
ATOM 2027 C C . ALA A 1 262 ? -21.667 4.517 22.404 1.00 98.62 262 ALA A C 1
ATOM 2029 O O . ALA A 1 262 ? -22.467 4.099 21.562 1.00 98.62 262 ALA A O 1
ATOM 2030 N N . MET A 1 263 ? -21.161 5.753 22.355 1.00 98.75 263 MET A N 1
ATOM 2031 C CA . MET A 1 263 ? -21.485 6.713 21.302 1.00 98.75 263 MET A CA 1
ATOM 2032 C C . MET A 1 263 ? -21.045 6.207 19.919 1.00 98.75 263 MET A C 1
ATOM 2034 O O . MET A 1 263 ? -21.849 6.205 18.982 1.00 98.75 263 MET A O 1
ATOM 2038 N N . VAL A 1 264 ? -19.803 5.726 19.789 1.00 98.75 264 VAL A N 1
ATOM 2039 C CA . VAL A 1 264 ? -19.281 5.197 18.516 1.00 98.75 264 VAL A CA 1
ATOM 2040 C C . VAL A 1 264 ? -20.051 3.952 18.082 1.00 98.75 264 VAL A C 1
ATOM 2042 O O . VAL A 1 264 ? -20.454 3.858 16.921 1.00 98.75 264 VAL A O 1
ATOM 2045 N N . ARG A 1 265 ? -20.320 3.026 19.010 1.00 98.75 265 ARG A N 1
ATOM 2046 C CA . ARG A 1 265 ? -21.129 1.827 18.750 1.00 98.75 265 ARG A CA 1
ATOM 2047 C C . ARG A 1 265 ? -22.509 2.187 18.209 1.00 98.75 265 ARG A C 1
ATOM 2049 O O . ARG A 1 265 ? -22.891 1.699 17.147 1.00 98.75 265 ARG A O 1
ATOM 2056 N N . LYS A 1 266 ? -23.223 3.082 18.900 1.00 98.69 266 LYS A N 1
ATOM 2057 C CA . LYS A 1 266 ? -24.559 3.539 18.499 1.00 98.69 266 LYS A CA 1
ATOM 2058 C C . LYS A 1 266 ? -24.542 4.149 17.096 1.00 98.69 266 LYS A C 1
ATOM 2060 O O . LYS A 1 266 ? -25.425 3.855 16.293 1.00 98.69 266 LYS A O 1
ATOM 2065 N N . ALA A 1 267 ? -23.541 4.971 16.786 1.00 98.69 267 ALA A N 1
ATOM 2066 C CA . ALA A 1 267 ? -23.409 5.587 15.469 1.00 98.69 267 ALA A CA 1
ATOM 2067 C C . ALA A 1 267 ? -23.086 4.571 14.359 1.00 98.69 267 ALA A C 1
ATOM 2069 O O . ALA A 1 267 ? -23.664 4.645 13.275 1.00 98.69 267 ALA A O 1
ATOM 2070 N N . ALA A 1 268 ? -22.198 3.607 14.621 1.00 98.69 268 ALA A N 1
ATOM 2071 C CA . ALA A 1 268 ? -21.863 2.543 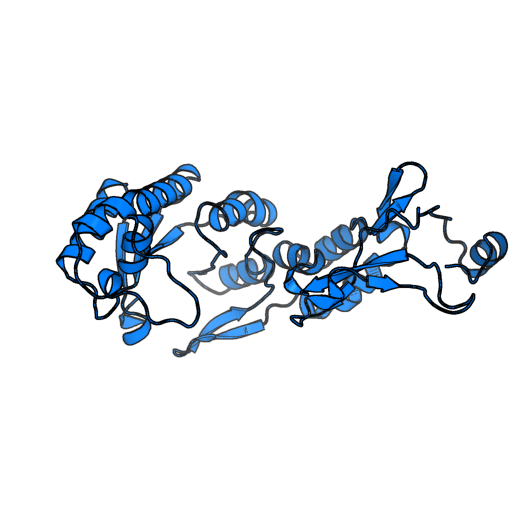13.676 1.00 98.69 268 ALA A CA 1
ATOM 2072 C C . ALA A 1 268 ? -23.080 1.658 13.352 1.00 98.69 268 ALA A C 1
ATOM 2074 O O . ALA A 1 268 ? -23.367 1.401 12.181 1.00 98.69 268 ALA A O 1
ATOM 2075 N N . GLU A 1 269 ? -23.827 1.250 14.381 1.00 98.38 269 GLU A N 1
ATOM 2076 C CA . GLU A 1 269 ? -25.040 0.437 14.245 1.00 98.38 269 GLU A CA 1
ATOM 2077 C C . GLU A 1 269 ? -26.151 1.197 13.511 1.00 98.38 269 GLU A C 1
ATOM 2079 O O . GLU A 1 269 ? -26.761 0.651 12.589 1.00 98.38 269 GLU A O 1
ATOM 2084 N N . ALA A 1 270 ? -26.344 2.485 13.818 1.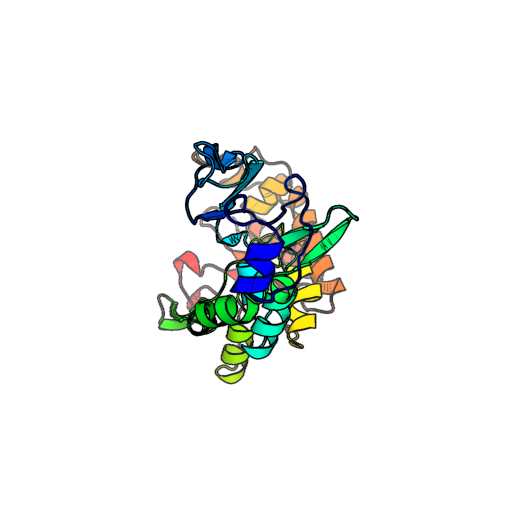00 98.50 270 ALA A N 1
ATOM 2085 C CA . ALA A 1 270 ? -27.270 3.351 13.088 1.00 98.50 270 ALA A CA 1
ATOM 2086 C C . ALA A 1 270 ? -26.884 3.523 11.604 1.00 98.50 270 ALA A C 1
ATOM 2088 O O . ALA A 1 270 ? -27.758 3.627 10.744 1.00 98.50 270 ALA A O 1
ATOM 2089 N N . ALA A 1 271 ? -25.586 3.500 11.281 1.00 98.19 271 ALA A N 1
ATOM 2090 C CA . ALA A 1 271 ? -25.080 3.524 9.905 1.00 98.19 271 ALA A CA 1
ATOM 2091 C C . ALA A 1 271 ? -25.160 2.156 9.189 1.00 98.19 271 ALA A C 1
ATOM 2093 O O . ALA A 1 271 ? -24.815 2.043 8.006 1.00 98.19 271 ALA A O 1
ATOM 2094 N N . GLY A 1 272 ? -25.647 1.114 9.871 1.00 96.94 272 GLY A N 1
ATOM 2095 C CA . GLY A 1 272 ? -25.848 -0.223 9.316 1.00 96.94 272 GLY A CA 1
ATOM 2096 C C . GLY A 1 272 ? -24.615 -1.128 9.367 1.00 96.94 272 GLY A C 1
ATOM 2097 O O . GLY A 1 272 ? -24.539 -2.080 8.589 1.00 96.94 272 GLY A O 1
ATOM 2098 N N . ALA A 1 273 ? -23.649 -0.841 10.243 1.00 98.31 273 ALA A N 1
ATOM 2099 C CA . ALA A 1 273 ? -22.502 -1.706 10.510 1.00 98.31 273 ALA A CA 1
ATOM 2100 C C . ALA A 1 273 ? -22.661 -2.428 11.854 1.00 98.31 273 ALA A C 1
ATOM 2102 O O . ALA A 1 273 ? -23.170 -1.863 12.816 1.00 98.31 273 ALA A O 1
ATOM 2103 N N . ARG A 1 274 ? -22.173 -3.670 11.956 1.00 97.94 274 ARG A N 1
ATOM 2104 C CA . ARG A 1 274 ? -21.949 -4.270 13.284 1.00 97.94 274 ARG A CA 1
ATOM 2105 C C . ARG A 1 274 ? -20.775 -3.564 13.949 1.00 97.94 274 ARG A C 1
ATOM 2107 O O . ARG A 1 274 ? -19.907 -3.059 13.244 1.00 97.94 274 ARG A O 1
ATOM 2114 N N . CYS A 1 275 ? -20.718 -3.569 15.273 1.00 98.38 275 CYS A N 1
ATOM 2115 C CA . CYS A 1 275 ? -19.617 -2.960 16.003 1.00 98.38 275 CYS A CA 1
ATOM 2116 C C . CYS A 1 275 ? -19.073 -3.912 17.074 1.00 98.38 275 CYS A C 1
ATOM 2118 O O . CYS A 1 275 ? -19.838 -4.490 17.848 1.00 98.38 275 CYS A O 1
ATOM 2120 N N . ALA A 1 276 ? -17.754 -4.057 17.130 1.00 98.19 276 ALA A N 1
ATOM 2121 C CA . ALA A 1 276 ? -17.035 -4.768 18.178 1.00 98.19 276 ALA A CA 1
ATOM 2122 C C . ALA A 1 276 ? -15.981 -3.835 18.780 1.00 98.19 276 ALA A C 1
ATOM 2124 O O . ALA A 1 276 ? -15.411 -3.000 18.080 1.00 98.19 276 ALA A O 1
ATOM 2125 N N . VAL A 1 277 ? -15.763 -3.955 20.086 1.00 98.19 277 VAL A N 1
ATOM 2126 C CA . VAL A 1 277 ? -14.645 -3.298 20.769 1.00 98.19 277 VAL A CA 1
ATOM 2127 C C . VAL A 1 277 ? -13.552 -4.337 20.876 1.00 98.19 277 VAL A C 1
ATOM 2129 O O . VAL A 1 277 ? -13.858 -5.481 21.197 1.00 98.19 277 VAL A O 1
ATOM 2132 N N . SER A 1 278 ? -12.318 -3.937 20.608 1.00 98.25 278 SER A N 1
ATOM 2133 C CA . SER A 1 278 ? -11.180 -4.836 20.640 1.00 98.25 278 SER A CA 1
ATOM 2134 C C . SER A 1 278 ? -10.081 -4.297 21.546 1.00 98.25 278 SER A C 1
ATOM 2136 O O . SER A 1 278 ? -9.757 -3.108 21.509 1.00 98.25 278 SER A O 1
ATOM 2138 N N . THR A 1 279 ? -9.516 -5.194 22.347 1.00 98.12 279 THR A N 1
ATOM 2139 C CA . THR A 1 279 ? -8.382 -4.975 23.251 1.00 98.12 279 THR A CA 1
ATOM 2140 C C . THR A 1 279 ? -7.188 -5.858 22.879 1.00 98.12 279 THR A C 1
ATOM 2142 O O . THR A 1 279 ? -6.264 -6.008 23.673 1.00 98.12 279 THR A O 1
ATOM 2145 N N . HIS A 1 280 ? -7.155 -6.397 21.652 1.00 96.88 280 HIS A N 1
ATOM 2146 C CA . HIS A 1 280 ? -6.144 -7.354 21.175 1.00 96.88 280 HIS A CA 1
ATOM 2147 C C . HIS A 1 280 ? -4.684 -6.923 21.373 1.00 96.88 280 HIS A C 1
ATOM 2149 O O . HIS A 1 280 ? -3.795 -7.759 21.492 1.00 96.88 280 HIS A O 1
ATOM 2155 N N . TRP A 1 281 ? -4.411 -5.616 21.411 1.00 96.50 281 TRP A N 1
ATOM 2156 C CA . TRP A 1 281 ? -3.072 -5.113 21.714 1.00 96.50 281 TRP A CA 1
ATOM 2157 C C . TRP A 1 281 ? -2.615 -5.461 23.142 1.00 96.50 281 TRP A C 1
ATOM 2159 O O . TRP A 1 281 ? -1.436 -5.733 23.349 1.00 96.50 281 TRP A O 1
ATOM 2169 N N . ALA A 1 282 ? -3.534 -5.442 24.113 1.00 96.69 282 ALA A N 1
ATOM 2170 C CA . ALA A 1 282 ? -3.266 -5.776 25.511 1.00 96.69 282 ALA A CA 1
ATOM 2171 C C . ALA A 1 282 ? -3.516 -7.262 25.812 1.00 96.69 282 ALA A C 1
ATOM 2173 O O . ALA A 1 282 ? -2.726 -7.873 26.528 1.00 96.69 282 ALA A O 1
ATOM 2174 N N . ASP A 1 283 ? -4.583 -7.827 25.241 1.00 97.00 283 ASP A N 1
ATOM 2175 C CA . ASP A 1 283 ? -5.120 -9.138 25.628 1.00 97.00 283 ASP A CA 1
ATOM 2176 C C . ASP A 1 283 ? -4.938 -10.223 24.548 1.00 97.00 283 ASP A C 1
ATOM 2178 O O . ASP A 1 283 ? -5.484 -11.317 24.668 1.00 97.00 283 ASP A O 1
ATOM 2182 N N . GLY A 1 284 ? -4.189 -9.940 23.476 1.00 96.94 284 GLY A N 1
ATOM 2183 C CA . GLY A 1 284 ? -3.933 -10.907 22.405 1.00 96.94 284 GLY A CA 1
ATOM 2184 C C . GLY A 1 284 ? -5.200 -11.327 21.650 1.00 96.94 284 GLY A C 1
ATOM 2185 O O . GLY A 1 284 ? -6.111 -10.526 21.436 1.00 96.94 284 GLY A O 1
ATOM 2186 N N . GLY A 1 285 ? -5.266 -12.585 21.225 1.00 96.69 285 GLY A N 1
ATOM 2187 C CA . GLY A 1 285 ? -6.400 -13.154 20.499 1.00 96.69 285 GLY A CA 1
ATOM 2188 C C . GLY A 1 285 ? -7.715 -13.126 21.282 1.00 96.69 285 GLY A C 1
ATOM 2189 O O . GLY A 1 285 ? -8.766 -12.939 20.675 1.00 96.69 285 GLY A O 1
ATOM 2190 N N . ASP A 1 286 ? -7.670 -13.226 22.615 1.00 97.25 286 ASP A N 1
ATOM 2191 C CA . ASP A 1 286 ? -8.867 -13.175 23.472 1.00 97.25 286 ASP A CA 1
ATOM 2192 C C . ASP A 1 286 ? -9.541 -11.788 23.459 1.00 97.25 286 ASP A C 1
ATOM 2194 O O . ASP A 1 286 ? -10.737 -11.668 23.730 1.00 97.25 286 ASP A O 1
ATOM 2198 N N . GLY A 1 287 ? -8.785 -10.734 23.124 1.00 96.94 287 GLY A N 1
ATOM 2199 C CA . GLY A 1 287 ? -9.279 -9.362 22.999 1.00 96.94 287 GLY A CA 1
ATOM 2200 C C . GLY A 1 287 ? -9.775 -8.975 21.600 1.00 96.94 287 GLY A C 1
ATOM 2201 O O . GLY A 1 287 ? -10.063 -7.793 21.377 1.00 96.94 287 GLY A O 1
ATOM 2202 N N . ALA A 1 288 ? -9.809 -9.899 20.633 1.00 93.56 288 ALA A N 1
ATOM 2203 C CA . ALA A 1 288 ? -10.133 -9.632 19.225 1.00 93.56 288 ALA A CA 1
ATOM 2204 C C . ALA A 1 288 ? -11.602 -9.906 18.857 1.00 93.56 288 ALA A C 1
ATOM 2206 O O . ALA A 1 288 ? -12.123 -10.998 19.167 1.00 93.56 288 ALA A O 1
#

=== Feature glossary ===
Key to the feature types in this record:

pLDDT. pLDDT is the predicted lDDT-Cα score: AlphaFold's confidence that the local environment of each residue (all inter-atomic distances within 15 Å) is correctly placed. It is a per-residue number between 0 and 100, with higher meaning more reliable.

Radius of gyration, Cα contacts, bounding box. The geometric summary reports three shape descriptors. Rg (radius of gyration) measures how spread out the Cα atoms are about their centre of mass; compact globular proteins have small Rg, elongated or unfolded ones large. Cα contacts (<8 Å, |i−j|>4) count long-range residue pairs in spatial proximity — high for tightly packed folds, near zero for rods or random coil. The bounding-box extents give the protein's footprint along x, y, z in Å.

Backbone torsions (φ/ψ). Backbone dihedral angles. Every residue except chain termini has a φ (preceding-C → N → Cα → C) and a ψ (N → Cα → C → next-N). They are reported in degrees following the IUPAC sign convention. Secondary structure is essentially a statement about which (φ, ψ) basin each residue occupies.

Contact-map, Ramachandran, and PAE plots. Plot images: a contact map (which residues are close in 3D, as an N×N binary image), a Ramachandran scatter (backbone torsion angles, revealing secondary-structure composition at a glance), and — for AlphaFold structures — a PAE heatmap (pairwise prediction confidence).

Predicted aligned error. Predicted Aligned Error (PAE) is an AlphaFold confidence matrix: entry (i, j) is the expected error in the position of residue j, in ångströms, when the prediction is superimposed on the true structure at residue i. Low PAE within a block of residues means that block is internally rigid and well-predicted; high PAE between two blocks means their relative placement is uncertain even if each block individually is confident.

Secondary structure (3-state, P-SEA). Three-state secondary structure (P-SEA) collapses the eight DSSP classes into helix (a), strand (b), and coil (c). P-SEA assigns these from Cα geometry alone — distances and angles — without requiring backbone oxygens, so it works on any Cα trace.

Solvent-accessible surface area. Solvent-accessible surface area (SASA) is the area in Å² traced out by the centre of a 1.4 Å probe sphere (a water molecule) rolled over the protein's van der Waals surface (Shrake–Rupley / Lee–Richards construction). Buried residues have near-zero SASA; fully exposed residues can exceed 200 Å². The total SASA scales roughly with the number of surface residues.

Foldseek 3Di. The Foldseek 3Di string encodes local tertiary geometry as a 20-letter alphabet — one character per residue — derived from the relative positions of nearby Cα atoms. Unlike the amino-acid sequence, 3Di is a direct function of the 3D structure, so two proteins with the same fold have similar 3Di strings even at low sequence identity.

B-factor. For experimental (PDB) structures, the B-factor (temperature factor) quantifies the positional spread of each atom in the crystal — a combination of thermal vibration and static disorder — in units of Å². High B-factors mark flexible loops or poorly resolved regions; low B-factors mark the rigid, well-ordered core.

mmCIF coordinates. The mmCIF block holds the 3D Cartesian coordinates of each backbone atom (N, Cα, C, O) in ångströms. mmCIF is the PDB's canonical archive format — a tagged-loop text representation of the atomic model.

InterPro / GO / CATH / organism. Functional annotations link the protein to curated databases. InterPro entries identify conserved domains and families by matching the sequence against member-database signatures (Pfam, PROSITE, CDD, …). Gene Ontology (GO) terms describe molecular function, biological process, and cellular component in a controlled vocabulary. CATH places the structure in a hierarchical fold classification (Class/Architecture/Topology/Homologous-superfamily). The organism is the source species.

Rendered structure images. Structure images are PyMOL renders from six orthogonal camera directions. Cartoon representation draws helices as coils and strands as arrows; sticks shows the backbone as bonds; surface shows the solvent-excluded envelope. Rainbow coloring maps sequence position to hue (blue→red, N→C); chain coloring assigns a distinct color per polypeptide.

Sequence. This is the polypeptide sequence — one letter per residue, N-terminus first. Length ranges from a few dozen residues for small domains to over a thousand for large multi-domain proteins.

Secondary structure (8-state, DSSP). The SS8 string is DSSP's per-residue secondary-structure call. α-helix (H) means an i→i+4 H-bond ladder; β-strand (E) means the residue participates in a β-sheet; 3₁₀ (G) and π (I) are tighter and wider helices; T/S are turns/bends; '-' is loop.

Nearest PDB structures. Structural nearest neighbors (via Foldseek easy-search vs the PDB). Reported per hit: target PDB id, E-value, and alignment TM-score. A TM-score above ~0.5 is the conventional threshold for 'same fold'.